Protein AF-A0A9W8PVK0-F1 (afdb_monomer_lite)

Secondary structure (DSSP, 8-state):
-PPPPPPPPP-----------PPP---------------SPPPPPHHHHHHHHHHHHHHHHHH-HHHHHHHHHHHHHHHHHHHHHHHHHHHHHHHHHHHHHHHHHHHHHHHHHHHHHHHHHHHHHHHHHHHHHHHHHHHHHHHHHHHHHHHHHHHHHHHHHHHHHHHHHHHHHHHHHHHHHHHHHHHHHHHHHHHHHHHHHHHHHHHHHHHHHHTT-

Organism: NCBI:txid2494466

pLDDT: mean 82.29, std 21.26, range [35.38, 98.5]

Structure (mmCIF, N/CA/C/O backbone):
data_AF-A0A9W8PVK0-F1
#
_entry.id   AF-A0A9W8PVK0-F1
#
loop_
_atom_site.group_PDB
_atom_site.id
_atom_site.type_symbol
_atom_site.label_atom_id
_atom_site.label_alt_id
_atom_site.label_comp_id
_atom_site.label_asym_id
_atom_site.label_entity_id
_atom_site.label_seq_id
_atom_site.pdbx_PDB_ins_code
_atom_site.Cartn_x
_atom_site.Cartn_y
_atom_site.Cartn_z
_atom_site.occupancy
_atom_site.B_iso_or_equiv
_atom_site.auth_seq_id
_atom_site.auth_comp_id
_atom_site.auth_asym_id
_atom_site.auth_atom_id
_atom_site.pdbx_PDB_model_num
ATOM 1 N N . MET A 1 1 ? -1.542 17.800 27.066 1.00 47.38 1 MET A N 1
ATOM 2 C CA . MET A 1 1 ? -2.906 18.147 27.520 1.00 47.38 1 MET A CA 1
ATOM 3 C C . MET A 1 1 ? -3.025 17.748 28.984 1.00 47.38 1 MET A C 1
ATOM 5 O O . MET A 1 1 ? -2.631 16.626 29.279 1.00 47.38 1 MET A O 1
ATOM 9 N N . PRO A 1 2 ? -3.426 18.649 29.899 1.00 49.56 2 PRO A N 1
ATOM 10 C CA . PRO A 1 2 ? -3.418 18.374 31.335 1.00 49.56 2 PRO A CA 1
ATOM 11 C C . PRO A 1 2 ? -4.710 17.678 31.805 1.00 49.56 2 PRO A C 1
ATOM 13 O O . PRO A 1 2 ? -5.779 17.891 31.238 1.00 49.56 2 PRO A O 1
ATOM 16 N N . LEU A 1 3 ? -4.565 16.833 32.831 1.00 57.78 3 LEU A N 1
ATOM 17 C CA . LEU A 1 3 ? -5.607 16.046 33.510 1.00 57.78 3 LEU A CA 1
ATOM 18 C C . LEU A 1 3 ? -6.521 16.920 34.397 1.00 57.78 3 LEU A C 1
ATOM 20 O O . LEU A 1 3 ? -6.046 17.929 34.922 1.00 57.78 3 LEU A O 1
ATOM 24 N N . PRO A 1 4 ? -7.790 16.529 34.637 1.00 54.44 4 PRO A N 1
ATOM 25 C CA . PRO A 1 4 ? -8.668 17.230 35.569 1.00 54.44 4 PRO A CA 1
ATOM 26 C C . PRO A 1 4 ? -8.506 16.733 37.016 1.00 54.44 4 PRO A C 1
ATOM 28 O O . PRO A 1 4 ? -8.502 15.532 37.290 1.00 54.44 4 PRO A O 1
ATOM 31 N N . SER A 1 5 ? -8.410 17.688 37.941 1.00 55.62 5 SER A N 1
ATOM 32 C CA . SER A 1 5 ? -8.388 17.487 39.393 1.00 55.62 5 SER A CA 1
ATOM 33 C C . SER A 1 5 ? -9.795 17.275 39.965 1.00 55.62 5 SER A C 1
ATOM 35 O O . SER A 1 5 ? -10.760 17.889 39.513 1.00 55.62 5 SER A O 1
ATOM 37 N N . ALA A 1 6 ? -9.892 16.424 40.988 1.00 56.66 6 ALA A N 1
ATOM 38 C CA . ALA A 1 6 ? -11.116 16.117 41.730 1.00 56.66 6 ALA A CA 1
ATOM 39 C C . ALA A 1 6 ? -11.577 17.273 42.654 1.00 56.66 6 ALA A C 1
ATOM 41 O O . ALA A 1 6 ? -10.741 18.067 43.093 1.00 56.66 6 ALA A O 1
ATOM 42 N N . PRO A 1 7 ? -12.879 17.352 43.004 1.00 53.06 7 PRO A N 1
ATOM 43 C CA . PRO A 1 7 ? -13.401 18.352 43.930 1.00 53.06 7 PRO A CA 1
ATOM 44 C C . PRO A 1 7 ? -13.267 17.914 45.397 1.00 53.06 7 PRO A C 1
ATOM 46 O O . PRO A 1 7 ? -13.659 16.813 45.782 1.00 53.06 7 PRO A O 1
ATOM 49 N N . SER A 1 8 ? -12.753 18.814 46.231 1.00 42.78 8 SER A N 1
ATOM 50 C CA . SER A 1 8 ? -12.743 18.721 47.691 1.00 42.78 8 SER A CA 1
ATOM 51 C C . SER A 1 8 ? -13.991 19.395 48.270 1.00 42.78 8 SER A C 1
ATOM 53 O O . SER A 1 8 ? -14.264 20.566 48.016 1.00 42.78 8 SER A O 1
ATOM 55 N N . VAL A 1 9 ? -14.758 18.638 49.055 1.00 46.00 9 VAL A N 1
ATOM 56 C CA . VAL A 1 9 ? -15.990 19.094 49.709 1.00 46.00 9 VAL A CA 1
ATOM 57 C C . VAL A 1 9 ? -15.671 19.460 51.158 1.00 46.00 9 VAL A C 1
ATOM 59 O O . VAL A 1 9 ? -15.184 18.632 51.926 1.00 46.00 9 VAL A O 1
ATOM 62 N N . SER A 1 10 ? -15.930 20.714 51.526 1.00 42.38 10 SER A N 1
ATOM 63 C CA . SER A 1 10 ? -15.942 21.196 52.909 1.00 42.38 10 SER A CA 1
ATOM 64 C C . SER A 1 10 ? -17.263 20.843 53.592 1.00 42.38 10 SER A C 1
ATOM 66 O O . SER A 1 10 ? -18.322 20.949 52.978 1.00 42.38 10 SER A O 1
ATOM 68 N N . SER A 1 11 ? -17.234 20.512 54.883 1.00 40.31 11 SER A N 1
ATOM 69 C CA . SER A 1 11 ? -18.419 20.581 55.750 1.00 40.31 11 SER A CA 1
ATOM 70 C C . SER A 1 11 ? -18.015 20.831 57.203 1.00 40.31 11 SER A C 1
ATOM 72 O O . SER A 1 11 ? -17.522 19.947 57.899 1.00 40.31 11 SER A O 1
ATOM 74 N N . SER A 1 12 ? -18.238 22.072 57.632 1.00 41.84 12 SER A N 1
ATOM 75 C CA . SER A 1 12 ? -18.381 22.481 59.030 1.00 41.84 12 SER A CA 1
ATOM 76 C C . SER A 1 12 ? -19.741 22.041 59.571 1.00 41.84 12 SER A C 1
ATOM 78 O O . SER A 1 12 ? -20.70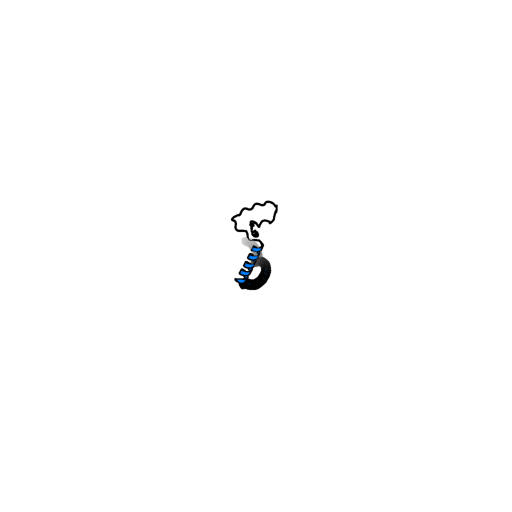9 22.032 58.817 1.00 41.84 12 SER A O 1
ATOM 80 N N . SER A 1 13 ? -19.818 21.796 60.885 1.00 38.94 13 SER A N 1
ATOM 81 C CA . SER A 1 13 ? -20.906 22.204 61.800 1.00 38.94 13 SER A CA 1
ATOM 82 C C . SER A 1 13 ? -21.187 21.122 62.847 1.00 38.94 13 SER A C 1
ATOM 84 O O . SER A 1 13 ? -21.711 20.053 62.538 1.00 38.94 13 SER A O 1
ATOM 86 N N . LYS A 1 14 ? -20.869 21.408 64.115 1.00 50.75 14 LYS A N 1
ATOM 87 C CA . LYS A 1 14 ? -21.441 20.691 65.260 1.00 50.75 14 LYS A CA 1
ATOM 88 C C . LYS A 1 14 ? -21.613 21.677 66.416 1.00 50.75 14 LYS A C 1
ATOM 90 O O . LYS A 1 14 ? -20.628 22.188 66.942 1.00 50.75 14 LYS A O 1
ATOM 95 N N . ARG A 1 15 ? -22.874 21.992 66.726 1.00 44.78 15 ARG A N 1
ATOM 96 C CA . ARG A 1 15 ? -23.308 22.838 67.843 1.00 44.78 15 ARG A CA 1
ATOM 97 C C . ARG A 1 15 ? -23.625 21.991 69.076 1.00 44.78 15 ARG A C 1
ATOM 99 O O . ARG A 1 15 ? -24.158 20.896 68.943 1.00 44.78 15 ARG A O 1
ATOM 106 N N . GLU A 1 16 ? -23.269 22.593 70.208 1.00 36.19 16 GLU A N 1
ATOM 107 C CA . GLU A 1 16 ? -23.983 22.721 71.488 1.00 36.19 16 GLU A CA 1
ATOM 108 C C . GLU A 1 16 ? -24.471 21.467 72.227 1.00 36.19 16 GLU A C 1
ATOM 110 O O . GLU A 1 16 ? -25.271 20.668 71.751 1.00 36.19 16 GLU A O 1
ATOM 115 N N . ALA A 1 17 ? -23.991 21.380 73.469 1.00 41.47 17 ALA A N 1
ATOM 116 C CA . ALA A 1 17 ? -24.457 20.509 74.528 1.00 41.47 17 ALA A CA 1
ATOM 117 C C . ALA A 1 17 ? -25.133 21.374 75.605 1.00 41.47 17 ALA A C 1
ATOM 119 O O . ALA A 1 17 ? -24.510 22.287 76.141 1.00 41.47 17 ALA A O 1
ATOM 120 N N . GLU A 1 18 ? -26.375 21.044 75.946 1.00 35.38 18 GLU A N 1
ATOM 121 C CA . GLU A 1 18 ? -27.096 21.481 77.146 1.00 35.38 18 GLU A CA 1
ATOM 122 C C . GLU A 1 18 ? -27.738 20.204 77.722 1.00 35.38 18 GLU A C 1
ATOM 124 O O . GLU A 1 18 ? -28.363 19.442 76.991 1.00 35.38 18 GLU A O 1
ATOM 129 N N . SER A 1 19 ? -27.306 19.723 78.887 1.00 39.66 19 SER A N 1
ATOM 130 C CA . SER A 1 19 ? -27.669 20.118 80.259 1.00 39.66 19 SER A CA 1
ATOM 131 C C . SER A 1 19 ? -28.683 19.128 80.871 1.00 39.66 19 SER A C 1
ATOM 133 O O . SER A 1 19 ? -29.681 18.735 80.269 1.00 39.66 19 SER A O 1
ATOM 135 N N . SER A 1 20 ? -28.356 18.619 82.061 1.00 40.56 20 SER A N 1
ATOM 136 C CA . SER A 1 20 ? -29.177 17.717 82.884 1.00 40.56 20 SER A CA 1
ATOM 137 C C . SER A 1 20 ? -28.627 17.683 84.321 1.00 40.56 20 SER A C 1
ATOM 139 O O . SER A 1 20 ? -27.482 18.088 84.529 1.00 40.56 20 SER A O 1
ATOM 141 N N . PRO A 1 21 ? -29.443 17.311 85.327 1.00 42.12 21 PRO A N 1
ATOM 142 C CA . PRO A 1 21 ? -29.686 18.182 86.474 1.00 42.12 21 PRO A CA 1
ATOM 143 C C . PRO A 1 21 ? -29.149 17.672 87.822 1.00 42.12 21 PRO A C 1
ATOM 145 O O . PRO A 1 21 ? -28.598 16.584 87.951 1.00 42.12 21 PRO A O 1
ATOM 148 N N . CYS A 1 22 ? -29.333 18.550 88.809 1.00 37.34 22 CYS A N 1
ATOM 149 C CA . CYS A 1 22 ? -28.760 18.613 90.146 1.00 37.34 22 CYS A CA 1
ATOM 150 C C . CYS A 1 22 ? -28.948 17.388 91.055 1.00 37.34 22 CYS A C 1
ATOM 152 O O . CYS A 1 22 ? -30.001 16.756 91.102 1.00 37.34 22 CYS A O 1
ATOM 154 N N . HIS A 1 23 ? -27.902 17.172 91.856 1.00 39.59 23 HIS A N 1
ATOM 155 C CA . HIS A 1 23 ? -27.778 16.211 92.946 1.00 39.59 23 HIS A CA 1
ATOM 156 C C . HIS A 1 23 ? -28.695 16.493 94.146 1.00 39.59 23 HIS A C 1
ATOM 158 O O . HIS A 1 23 ? -28.921 17.638 94.538 1.00 39.59 23 HIS A O 1
ATOM 164 N N . GLU A 1 24 ? -29.130 15.395 94.766 1.00 35.97 24 GLU A N 1
ATOM 165 C CA . GLU A 1 24 ? -29.744 15.302 96.087 1.00 35.97 24 GLU A CA 1
ATOM 166 C C . GLU A 1 24 ? -28.738 15.549 97.230 1.00 35.97 24 GLU A C 1
ATOM 168 O O . GLU A 1 24 ? -27.563 15.203 97.113 1.00 35.97 24 GLU A O 1
ATOM 173 N N . SER A 1 25 ? -29.283 15.967 98.381 1.00 36.31 25 SER A N 1
ATOM 174 C CA . SER A 1 25 ? -29.016 15.430 99.736 1.00 36.31 25 SER A CA 1
ATOM 175 C C . SER A 1 25 ? -28.579 16.441 100.807 1.00 36.31 25 SER A C 1
ATOM 177 O O . SER A 1 25 ? -27.426 16.842 100.892 1.00 36.31 25 SER A O 1
ATOM 179 N N . SER A 1 26 ? -29.540 16.710 101.697 1.00 40.03 26 SER A N 1
ATOM 180 C CA . SER A 1 26 ? -29.464 16.476 103.150 1.00 40.03 26 SER A CA 1
ATOM 181 C C . SER A 1 26 ? -28.438 17.238 104.000 1.00 40.03 26 SER A C 1
ATOM 183 O O . SER A 1 26 ? -27.260 16.896 104.036 1.00 40.03 26 SER A O 1
ATOM 185 N N . SER A 1 27 ? -28.942 18.091 104.896 1.00 37.19 27 SER A N 1
ATOM 186 C CA . SER A 1 27 ? -28.370 18.233 106.238 1.00 37.19 27 SER A CA 1
ATOM 187 C C . SER A 1 27 ? -29.471 18.474 107.280 1.00 37.19 27 SER A C 1
ATOM 189 O O . SER A 1 27 ? -30.311 19.362 107.152 1.00 37.19 27 SER A O 1
ATOM 191 N N . SER A 1 28 ? -29.482 17.611 108.294 1.00 40.88 28 SER A N 1
ATOM 192 C CA . SER A 1 28 ? -30.320 17.677 109.491 1.00 40.88 28 SER A CA 1
ATOM 193 C C . SER A 1 28 ? -29.581 18.454 110.570 1.00 40.88 28 SER A C 1
ATOM 195 O O . SER A 1 28 ? -28.469 18.039 110.881 1.00 40.88 28 SER A O 1
ATOM 197 N N . ILE A 1 29 ? -30.193 19.467 111.199 1.00 41.56 29 ILE A N 1
ATOM 198 C CA . ILE A 1 29 ? -29.919 19.819 112.605 1.00 41.56 29 ILE A CA 1
ATOM 199 C C . ILE A 1 29 ? -31.210 20.306 113.285 1.00 41.56 29 ILE A C 1
ATOM 201 O O . ILE A 1 29 ? -32.041 21.002 112.710 1.00 41.56 29 ILE A O 1
ATOM 205 N N . ASP A 1 30 ? -31.312 19.824 114.511 1.00 39.56 30 ASP A N 1
ATOM 206 C CA . ASP A 1 30 ? -32.325 19.826 115.553 1.00 39.56 30 ASP A CA 1
ATOM 207 C C . ASP A 1 30 ? -32.624 21.192 116.213 1.00 39.56 30 ASP A C 1
ATOM 209 O O . ASP A 1 30 ? -31.772 22.081 116.235 1.00 39.56 30 ASP A O 1
ATOM 213 N N . SER A 1 31 ? -33.776 21.233 116.901 1.00 43.00 31 SER A N 1
ATOM 214 C CA . SER A 1 31 ? -34.142 22.044 118.085 1.00 43.00 31 SER A CA 1
ATOM 215 C C . SER A 1 31 ? -35.199 23.143 117.901 1.00 43.00 31 SER A C 1
ATOM 217 O O . SER A 1 31 ? -34.957 24.167 117.270 1.00 43.00 31 SER A O 1
ATOM 219 N N . GLY A 1 32 ? -36.325 22.997 118.616 1.00 36.12 32 GLY A N 1
ATOM 220 C CA . GLY A 1 32 ? -37.121 24.135 119.097 1.00 36.12 32 GLY A CA 1
ATOM 221 C C . GLY A 1 32 ? -38.639 23.961 119.023 1.00 36.12 32 GLY A C 1
ATOM 222 O O . GLY A 1 32 ? -39.251 24.198 117.988 1.00 36.12 32 GLY A O 1
ATOM 223 N N . LEU A 1 33 ? -39.257 23.610 120.156 1.00 48.09 33 LEU A N 1
ATOM 224 C CA . LEU A 1 33 ? -40.695 23.749 120.410 1.00 48.09 33 LEU A CA 1
ATOM 225 C C . LEU A 1 33 ? -41.161 25.196 120.159 1.00 48.09 33 LEU A C 1
ATOM 227 O O . LEU A 1 33 ? -40.718 26.098 120.864 1.00 48.09 33 LEU A O 1
ATOM 231 N N . PHE A 1 34 ? -42.143 25.395 119.275 1.00 39.44 34 PHE A N 1
ATOM 232 C CA . PHE A 1 34 ? -43.170 26.431 119.440 1.00 39.44 34 PHE A CA 1
ATOM 233 C C . PHE A 1 34 ? -44.412 26.069 118.614 1.00 39.44 34 PHE A C 1
ATOM 235 O O . PHE A 1 34 ? -44.342 25.879 117.403 1.00 39.44 34 PHE A O 1
ATOM 242 N N . ILE A 1 35 ? -45.555 25.932 119.284 1.00 49.75 35 ILE A N 1
ATOM 243 C CA . ILE A 1 35 ? -46.851 25.652 118.661 1.00 49.75 35 ILE A CA 1
ATOM 244 C C . ILE A 1 35 ? -47.412 26.976 118.129 1.00 49.75 35 ILE A C 1
ATOM 246 O O . ILE A 1 35 ? -47.625 27.923 118.884 1.00 49.75 35 ILE A O 1
ATOM 250 N N . SER A 1 36 ? -47.679 27.036 116.827 1.00 42.56 36 SER A N 1
ATOM 251 C CA . SER A 1 36 ? -48.601 27.999 116.214 1.00 42.56 36 SER A CA 1
ATOM 252 C C . SER A 1 36 ? -49.239 27.362 114.975 1.00 42.56 36 SER A C 1
ATOM 254 O O . SER A 1 36 ? -48.529 26.711 114.208 1.00 42.56 36 SER A O 1
ATOM 256 N N . PRO A 1 37 ? -50.562 27.490 114.772 1.00 49.09 37 PRO A N 1
ATOM 257 C CA . PRO A 1 37 ? -51.249 26.839 113.665 1.00 49.09 37 PRO A CA 1
ATOM 258 C C . PRO A 1 37 ? -50.961 27.592 112.361 1.00 49.09 37 PRO A C 1
ATOM 260 O O . PRO A 1 37 ? -51.220 28.789 112.251 1.00 49.09 37 PRO A O 1
ATOM 263 N N . SER A 1 38 ? -50.404 26.885 111.380 1.00 40.16 38 SER A N 1
ATOM 264 C CA . SER A 1 38 ? -50.054 27.423 110.063 1.00 40.16 38 SER A CA 1
ATOM 265 C C . SER A 1 38 ? -51.106 27.007 109.020 1.00 40.16 38 SER A C 1
ATOM 267 O O . SER A 1 38 ? -51.501 25.842 109.015 1.00 40.16 38 SER A O 1
ATOM 269 N N . PRO A 1 39 ? -51.576 27.908 108.135 1.00 55.03 39 PRO A N 1
ATOM 270 C CA . PRO A 1 39 ? -52.718 27.684 107.241 1.00 55.03 39 PRO A CA 1
ATOM 271 C C . PRO A 1 39 ? -52.335 27.008 105.911 1.00 55.03 39 PRO A C 1
ATOM 273 O O . PRO A 1 39 ? -53.004 27.211 104.898 1.00 55.03 39 PRO A O 1
ATOM 276 N N . TYR A 1 40 ? -51.255 26.228 105.878 1.00 53.62 40 TYR A N 1
ATOM 277 C CA . TYR A 1 40 ? -50.844 25.522 104.664 1.00 53.62 40 TYR A CA 1
ATOM 278 C C . TYR A 1 40 ? -51.395 24.094 104.675 1.00 53.62 40 TYR A C 1
ATOM 280 O O . TYR A 1 40 ? -51.326 23.437 105.715 1.00 53.62 40 TYR A O 1
ATOM 288 N N . PRO A 1 41 ? -51.938 23.591 103.549 1.00 54.78 41 PRO A N 1
ATOM 289 C CA . PRO A 1 41 ? -52.381 22.207 103.470 1.00 54.78 41 PRO A CA 1
ATOM 290 C C . PRO A 1 41 ? -51.194 21.297 103.792 1.00 54.78 41 PRO A C 1
ATOM 292 O O . PRO A 1 41 ? -50.133 21.417 103.176 1.00 54.78 41 PRO A O 1
ATOM 295 N N . GLU A 1 42 ? -51.365 20.427 104.791 1.00 57.75 42 GLU A N 1
ATOM 296 C CA . GLU A 1 42 ? -50.355 19.450 105.187 1.00 57.75 42 GLU A CA 1
ATOM 297 C C . GLU A 1 42 ? -49.872 18.690 103.949 1.00 57.75 42 GLU A C 1
ATOM 299 O O . GLU A 1 42 ? -50.659 18.056 103.239 1.00 57.75 42 GLU A O 1
ATOM 304 N N . LEU A 1 43 ? -48.566 18.761 103.674 1.00 62.31 43 LEU A N 1
ATOM 305 C CA . LEU A 1 43 ? -47.951 17.925 102.653 1.00 62.31 43 LEU A CA 1
ATOM 306 C C . LEU A 1 43 ? -48.247 16.465 103.020 1.00 62.31 43 LEU A C 1
ATOM 308 O O . LEU A 1 43 ? -47.937 16.045 104.140 1.00 62.31 43 LEU A O 1
ATOM 312 N N . PRO A 1 44 ? -48.866 15.685 102.117 1.00 69.69 44 PRO A N 1
ATOM 313 C CA . PRO A 1 44 ? -49.312 14.346 102.447 1.00 69.69 44 PRO A CA 1
ATOM 314 C C . PRO A 1 44 ? -48.132 13.516 102.950 1.00 69.69 44 PRO A C 1
ATOM 316 O O . PRO A 1 44 ? -47.052 13.515 102.359 1.00 69.69 44 PRO A O 1
ATOM 319 N N . SER A 1 45 ? -48.346 12.797 104.055 1.00 75.00 45 SER A N 1
ATOM 320 C CA . SER A 1 45 ? -47.347 11.897 104.638 1.00 75.00 45 SER A CA 1
ATOM 321 C C . SER A 1 45 ? -46.701 11.025 103.548 1.00 75.00 45 SER A C 1
ATOM 323 O O . SER A 1 45 ? -47.418 10.528 102.676 1.00 75.00 45 SER A O 1
ATOM 325 N N . PRO A 1 46 ? -45.391 10.720 103.600 1.00 76.50 46 PRO A N 1
ATOM 326 C CA . PRO A 1 46 ? -44.745 9.829 102.630 1.00 76.50 46 PRO A CA 1
ATOM 327 C C . PRO A 1 46 ? -45.461 8.480 102.463 1.00 76.50 46 PRO A C 1
ATOM 329 O O . PRO A 1 46 ? -45.449 7.888 101.384 1.00 76.50 46 PRO A O 1
ATOM 332 N N . ARG A 1 47 ? -46.135 7.993 103.517 1.00 77.12 47 ARG A N 1
ATOM 333 C CA . ARG A 1 47 ? -47.001 6.806 103.445 1.00 77.12 47 ARG A CA 1
ATOM 334 C C . ARG A 1 47 ? -48.299 7.068 102.679 1.00 77.12 47 ARG A C 1
ATOM 336 O O . ARG A 1 47 ? -48.716 6.195 101.926 1.00 77.12 47 ARG A O 1
ATOM 343 N N . ALA A 1 48 ? -48.911 8.240 102.836 1.00 81.06 48 ALA A N 1
ATOM 344 C CA . ALA A 1 48 ? -50.087 8.661 102.076 1.00 81.06 48 ALA A CA 1
ATOM 345 C C . ALA A 1 48 ? -49.754 8.882 100.592 1.00 81.06 48 ALA A C 1
ATOM 347 O O . ALA A 1 48 ? -50.504 8.430 99.738 1.00 81.06 48 ALA A O 1
ATOM 348 N N . ILE A 1 49 ? -48.587 9.454 100.272 1.00 83.00 49 ILE A N 1
ATOM 349 C CA . ILE A 1 49 ? -48.101 9.581 98.888 1.00 83.00 49 ILE A CA 1
ATOM 350 C C . ILE A 1 49 ? -47.881 8.200 98.266 1.00 83.00 49 ILE A C 1
ATOM 352 O O . ILE A 1 49 ? -48.333 7.948 97.153 1.00 83.00 49 ILE A O 1
ATOM 356 N N . LYS A 1 50 ? -47.228 7.274 98.985 1.00 84.38 50 LYS A N 1
ATOM 357 C CA . LYS A 1 50 ? -47.031 5.898 98.502 1.00 84.38 50 LYS A CA 1
ATOM 358 C C . LYS A 1 50 ? -48.359 5.172 98.281 1.00 84.38 50 LYS A C 1
ATOM 360 O O . LYS A 1 50 ? -48.516 4.549 97.238 1.00 84.38 50 LYS A O 1
ATOM 365 N N . ARG A 1 51 ? -49.319 5.284 99.208 1.00 84.38 51 ARG A N 1
ATOM 366 C CA . ARG A 1 51 ? -50.664 4.704 99.039 1.00 84.38 51 ARG A CA 1
ATOM 367 C C . ARG A 1 51 ? -51.406 5.323 97.867 1.00 84.38 51 ARG A C 1
ATOM 369 O O . ARG A 1 51 ? -51.912 4.586 97.039 1.00 84.38 51 ARG A O 1
ATOM 376 N N . ARG A 1 52 ? -51.387 6.649 97.733 1.00 85.56 5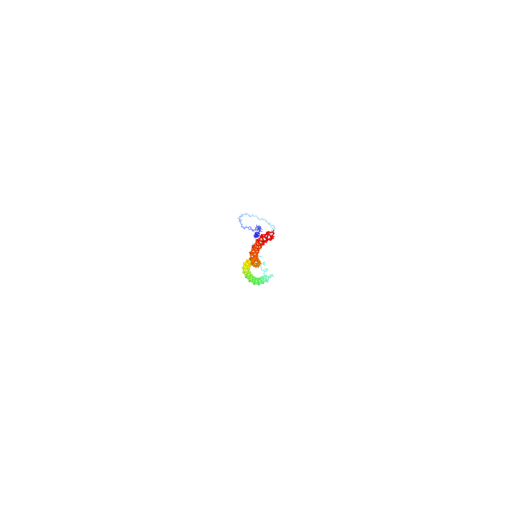2 ARG A N 1
ATOM 377 C CA . ARG A 1 52 ? -52.038 7.328 96.612 1.00 85.56 52 ARG A CA 1
ATOM 378 C C . ARG A 1 52 ? -51.407 6.960 95.274 1.00 85.56 52 ARG A C 1
ATOM 380 O O . ARG A 1 52 ? -52.106 6.826 94.282 1.00 85.56 52 ARG A O 1
ATOM 387 N N . LYS A 1 53 ? -50.090 6.758 95.246 1.00 84.31 53 LYS A N 1
ATOM 388 C CA . LYS A 1 53 ? -49.381 6.251 94.071 1.00 84.31 53 LYS A CA 1
ATOM 389 C C . LYS A 1 53 ? -49.836 4.829 93.719 1.00 84.31 53 LYS A C 1
ATOM 391 O O . LYS A 1 53 ? -50.051 4.558 92.547 1.00 84.31 53 LYS A O 1
ATOM 396 N N . ILE A 1 54 ? -50.019 3.957 94.713 1.00 83.00 54 ILE A N 1
ATOM 397 C CA . ILE A 1 54 ? -50.555 2.598 94.524 1.00 83.00 54 ILE A CA 1
ATOM 398 C C . ILE A 1 54 ? -52.006 2.648 94.024 1.00 83.00 54 ILE A C 1
ATOM 400 O O . ILE A 1 54 ? -52.284 2.065 92.987 1.00 83.00 54 ILE A O 1
ATOM 404 N N . GLU A 1 55 ? -52.887 3.414 94.670 1.00 83.94 55 GLU A N 1
ATOM 405 C CA . GLU A 1 55 ? -54.282 3.601 94.236 1.00 83.94 55 GLU A CA 1
ATOM 406 C C . GLU A 1 55 ? -54.378 4.155 92.816 1.00 83.94 55 GLU A C 1
ATOM 408 O O . GLU A 1 55 ? -55.227 3.730 92.046 1.00 83.94 55 GLU A O 1
ATOM 413 N N . LEU A 1 56 ? -53.507 5.099 92.445 1.00 81.31 56 LEU A N 1
ATOM 414 C CA . LEU A 1 56 ? -53.469 5.624 91.085 1.00 81.31 56 LEU A CA 1
ATOM 415 C C . LEU A 1 56 ? -53.001 4.564 90.090 1.00 81.31 56 LEU A C 1
ATOM 417 O O . LEU A 1 56 ? -53.556 4.511 89.002 1.00 81.31 56 LEU A O 1
ATOM 421 N N . TYR A 1 57 ? -52.029 3.715 90.436 1.00 76.25 57 TYR A N 1
ATOM 422 C CA . TYR A 1 57 ? -51.648 2.588 89.578 1.00 76.25 57 TYR A CA 1
ATOM 423 C C . TYR A 1 57 ? -52.762 1.544 89.461 1.00 76.25 57 TYR A C 1
ATOM 425 O O . TYR A 1 57 ? -52.974 1.024 88.369 1.00 76.25 57 TYR A O 1
ATOM 433 N N . GLU A 1 58 ? -53.495 1.271 90.539 1.00 77.56 58 GLU A N 1
ATOM 434 C CA . GLU A 1 58 ? -54.657 0.377 90.539 1.00 77.56 58 GLU A CA 1
ATOM 435 C C . GLU A 1 58 ? -55.820 0.967 89.731 1.00 77.56 58 GLU A C 1
ATOM 437 O O . GLU A 1 58 ? -56.392 0.268 88.900 1.00 77.56 58 GLU A O 1
ATOM 442 N N . GLU A 1 59 ? -56.119 2.263 89.874 1.00 78.31 59 GLU A N 1
ATOM 443 C CA . GLU A 1 59 ? -57.095 2.974 89.038 1.00 78.31 59 GLU A CA 1
ATOM 444 C C . GLU A 1 59 ? -56.683 2.977 87.566 1.00 78.31 59 GLU A C 1
ATOM 446 O O . GLU A 1 59 ? -57.537 2.839 86.697 1.00 78.31 59 GLU A O 1
ATOM 451 N N . PHE A 1 60 ? -55.395 3.152 87.266 1.00 70.88 60 PHE A N 1
ATOM 452 C CA . PHE A 1 60 ? -54.899 3.157 85.891 1.00 70.88 60 PHE A CA 1
ATOM 453 C C . PHE A 1 60 ? -54.972 1.758 85.268 1.00 70.88 60 PHE A C 1
ATOM 455 O O . PHE A 1 60 ? -55.373 1.620 84.115 1.00 70.88 60 PHE A O 1
ATOM 462 N N . ALA A 1 61 ? -54.644 0.720 86.042 1.00 68.25 61 ALA A N 1
ATOM 463 C CA . ALA A 1 61 ? -54.788 -0.674 85.635 1.00 68.25 61 ALA A CA 1
ATOM 464 C C . ALA A 1 61 ? -56.264 -1.092 85.489 1.00 68.25 61 ALA A C 1
ATOM 466 O O . ALA A 1 61 ? -56.581 -1.901 84.621 1.00 68.25 61 ALA A O 1
ATOM 467 N N . ALA A 1 62 ? -57.165 -0.528 86.301 1.00 70.38 62 ALA A N 1
ATOM 468 C CA . ALA A 1 62 ? -58.603 -0.790 86.250 1.00 70.38 62 ALA A CA 1
ATOM 469 C C . ALA A 1 62 ? -59.330 -0.005 85.146 1.00 70.38 62 ALA A C 1
ATOM 471 O O . ALA A 1 62 ? -60.327 -0.491 84.617 1.00 70.38 62 ALA A O 1
ATOM 472 N N . LYS A 1 63 ? -58.859 1.200 84.795 1.00 71.25 63 LYS A N 1
ATOM 473 C CA . LYS A 1 63 ? -59.482 2.049 83.765 1.00 71.25 63 LYS A CA 1
ATOM 474 C C . LYS A 1 63 ? -59.231 1.555 82.347 1.00 71.25 63 LYS A C 1
ATOM 476 O O . LYS A 1 63 ? -60.077 1.808 81.497 1.00 71.25 63 LYS A O 1
ATOM 481 N N . ASP A 1 64 ? -58.106 0.886 82.083 1.00 68.06 64 ASP A N 1
ATOM 482 C CA . ASP A 1 64 ? -57.808 0.406 80.730 1.00 68.06 64 ASP A CA 1
ATOM 483 C C . ASP A 1 64 ? -56.810 -0.778 80.720 1.00 68.06 64 ASP A C 1
ATOM 485 O O . ASP A 1 64 ? -55.656 -0.636 80.295 1.00 68.06 64 ASP A O 1
ATOM 489 N N . PRO A 1 65 ? -57.215 -1.969 81.215 1.00 69.25 65 PRO A N 1
ATOM 490 C CA . PRO A 1 65 ? -56.349 -3.154 81.253 1.00 69.25 65 PRO A CA 1
ATOM 491 C C . PRO A 1 65 ? -55.886 -3.595 79.853 1.00 69.25 65 PRO A C 1
ATOM 493 O O . PRO A 1 65 ? -54.831 -4.218 79.708 1.00 69.25 65 PRO A O 1
ATOM 496 N N . ASP A 1 66 ? -56.634 -3.223 78.813 1.00 77.31 66 ASP A N 1
ATOM 497 C CA . ASP A 1 66 ? -56.340 -3.549 77.421 1.00 77.31 66 ASP A CA 1
ATOM 498 C C . ASP A 1 66 ? -55.425 -2.526 76.732 1.00 77.31 66 ASP A C 1
ATOM 500 O O . ASP A 1 66 ? -54.834 -2.849 75.701 1.00 77.31 66 ASP A O 1
ATOM 504 N N . LEU A 1 67 ? -55.210 -1.332 77.298 1.00 80.69 67 LEU A N 1
ATOM 505 C CA . LEU A 1 67 ? -54.358 -0.297 76.696 1.00 80.69 67 LEU A CA 1
ATOM 506 C C . LEU A 1 67 ? -52.900 -0.739 76.571 1.00 80.69 67 LEU A C 1
ATOM 508 O O . LEU A 1 67 ? -52.273 -0.546 75.525 1.00 80.69 67 LEU A O 1
ATOM 512 N N . LEU A 1 68 ? -52.346 -1.333 77.634 1.00 80.00 68 LEU A N 1
ATOM 513 C CA . LEU A 1 68 ? -50.967 -1.822 77.625 1.00 80.00 68 LEU A CA 1
ATOM 514 C C . LEU A 1 68 ? -50.818 -2.955 76.603 1.00 80.00 68 LEU A C 1
ATOM 516 O O . LEU A 1 68 ? -49.903 -2.935 75.784 1.00 80.00 68 LEU A O 1
ATOM 520 N N . ARG A 1 69 ? -51.780 -3.883 76.585 1.00 81.19 69 ARG A N 1
ATOM 521 C CA . ARG A 1 69 ? -51.840 -4.986 75.621 1.00 81.19 69 ARG A CA 1
ATOM 522 C C . ARG A 1 69 ? -51.978 -4.482 74.180 1.00 81.19 69 ARG A C 1
ATOM 524 O O . ARG A 1 69 ? -51.275 -4.967 73.300 1.00 81.19 69 ARG A O 1
ATOM 531 N N . SER A 1 70 ? -52.819 -3.477 73.938 1.00 86.50 70 SER A N 1
ATOM 532 C CA . SER A 1 70 ? -53.002 -2.838 72.631 1.00 86.50 70 SER A CA 1
ATOM 533 C C . SER A 1 70 ? -51.729 -2.133 72.161 1.00 86.50 70 SER A C 1
ATOM 535 O O . SER A 1 70 ? -51.377 -2.219 70.987 1.00 86.50 70 SER A O 1
ATOM 537 N N . ARG A 1 71 ? -51.005 -1.455 73.062 1.00 87.00 71 ARG A N 1
ATOM 538 C CA . ARG A 1 71 ? -49.716 -0.822 72.740 1.00 87.00 71 ARG A CA 1
ATOM 539 C C . ARG A 1 71 ? -48.631 -1.847 72.431 1.00 87.00 71 ARG A C 1
ATOM 541 O O . ARG A 1 71 ? -47.920 -1.659 71.451 1.00 87.00 71 ARG A O 1
ATOM 548 N N . CYS A 1 72 ? -48.528 -2.923 73.210 1.00 87.31 72 CYS A N 1
ATOM 549 C CA . CYS A 1 72 ? -47.607 -4.023 72.918 1.00 87.31 72 CYS A CA 1
ATOM 550 C C . CYS A 1 72 ? -47.902 -4.636 71.544 1.00 87.31 72 CYS A C 1
ATOM 552 O O . CYS A 1 72 ? -47.000 -4.717 70.720 1.00 87.31 72 CYS A O 1
ATOM 554 N N . LYS A 1 73 ? -49.173 -4.924 71.243 1.00 92.00 73 LYS A N 1
ATOM 555 C CA . LYS A 1 73 ? -49.587 -5.455 69.938 1.00 92.00 73 LYS A CA 1
ATOM 556 C C . LYS A 1 73 ? -49.276 -4.500 68.778 1.00 92.00 73 LYS A C 1
ATOM 558 O O . LYS A 1 73 ? -48.846 -4.933 67.716 1.00 92.00 73 LYS A O 1
ATOM 563 N N . ALA A 1 74 ? -49.468 -3.195 68.972 1.00 93.75 74 ALA A N 1
ATOM 564 C CA . ALA A 1 74 ? -49.114 -2.191 67.968 1.00 93.75 74 ALA A CA 1
ATOM 565 C C . ALA A 1 74 ? -47.593 -2.085 67.752 1.00 93.75 74 ALA A C 1
ATOM 567 O O . ALA A 1 74 ? -47.149 -1.807 66.640 1.00 93.75 74 ALA A O 1
ATOM 568 N N . ILE A 1 75 ? -46.792 -2.288 68.803 1.00 92.94 75 ILE A N 1
ATOM 569 C CA . ILE A 1 75 ? -45.329 -2.344 68.700 1.00 92.94 75 ILE A CA 1
ATOM 570 C C . ILE A 1 75 ? -44.898 -3.607 67.952 1.00 92.94 75 ILE A C 1
ATOM 572 O O . ILE A 1 75 ? -44.090 -3.495 67.040 1.00 92.94 75 ILE A O 1
ATOM 576 N N . GLU A 1 76 ? -45.466 -4.769 68.282 1.00 94.38 76 GLU A N 1
ATOM 577 C CA . GLU A 1 76 ? -45.212 -6.037 67.580 1.00 94.38 76 GLU A CA 1
ATOM 578 C C . GLU A 1 76 ? -45.495 -5.900 66.080 1.00 94.38 76 GLU A C 1
ATOM 580 O O . GLU A 1 76 ? -44.611 -6.143 65.268 1.00 94.38 76 GLU A O 1
ATOM 585 N N . GLN A 1 77 ? -46.660 -5.362 65.706 1.00 95.31 77 GLN A N 1
ATOM 586 C CA . GLN A 1 77 ? -47.006 -5.122 64.298 1.00 95.31 77 GLN A CA 1
ATOM 587 C C . GLN A 1 77 ? -46.029 -4.178 63.584 1.00 95.31 77 GLN A C 1
ATOM 589 O O . GLN A 1 77 ? -45.710 -4.386 62.415 1.00 95.31 77 GLN A O 1
ATOM 594 N N . LYS A 1 78 ? -45.545 -3.132 64.267 1.00 95.94 78 LYS A N 1
ATOM 595 C CA . LYS A 1 78 ? -44.529 -2.235 63.696 1.00 95.94 78 LYS A CA 1
ATOM 596 C C . LYS A 1 78 ? -43.184 -2.930 63.534 1.00 95.94 78 LYS A C 1
ATOM 598 O O . LYS A 1 78 ? -42.516 -2.679 62.541 1.00 95.94 78 LYS A O 1
ATOM 603 N N . LEU A 1 79 ? -42.783 -3.769 64.487 1.00 95.00 79 LEU A N 1
ATOM 604 C CA . LEU A 1 79 ? -41.552 -4.550 64.387 1.00 95.00 79 LEU A CA 1
ATOM 605 C C . LEU A 1 79 ? -41.629 -5.546 63.228 1.00 95.00 79 LEU A C 1
ATOM 607 O O . LEU A 1 79 ? -40.686 -5.606 62.446 1.00 95.00 79 LEU A O 1
ATOM 611 N N . ASP A 1 80 ? -42.762 -6.232 63.063 1.00 95.44 80 ASP A N 1
ATOM 612 C CA . ASP A 1 80 ? -43.000 -7.136 61.932 1.00 95.44 80 ASP A CA 1
ATOM 613 C C . ASP A 1 80 ? -42.915 -6.389 60.595 1.00 95.44 80 ASP A C 1
ATOM 615 O O . ASP A 1 80 ? -42.280 -6.857 59.650 1.00 95.44 80 ASP A O 1
ATOM 619 N N . GLN A 1 81 ? -43.508 -5.193 60.518 1.00 95.94 81 GLN A N 1
ATOM 620 C CA . GLN A 1 81 ? -43.430 -4.365 59.318 1.00 95.94 81 GLN A CA 1
ATOM 621 C C . GLN A 1 81 ? -42.002 -3.876 59.040 1.00 95.94 81 GLN A C 1
ATOM 623 O O . GLN A 1 81 ? -41.562 -3.930 57.894 1.00 95.94 81 GLN A O 1
ATOM 628 N N . ILE A 1 82 ? -41.266 -3.444 60.070 1.00 95.19 82 ILE A N 1
ATOM 629 C CA . ILE A 1 82 ? -39.862 -3.032 59.937 1.00 95.19 82 ILE A CA 1
ATOM 630 C C . ILE A 1 82 ? -39.003 -4.206 59.462 1.00 95.19 82 ILE A C 1
ATOM 632 O O . ILE A 1 82 ? -38.186 -4.025 58.566 1.00 95.19 82 ILE A O 1
ATOM 636 N N . MET A 1 83 ? -39.195 -5.404 60.021 1.00 95.88 83 MET A N 1
ATOM 637 C CA . MET A 1 83 ? -38.493 -6.608 59.569 1.00 95.88 83 MET A CA 1
ATOM 638 C C . MET A 1 83 ? -38.788 -6.912 58.099 1.00 95.88 83 MET A C 1
ATOM 640 O O . MET A 1 83 ? -37.862 -7.106 57.319 1.00 95.88 83 MET A O 1
ATOM 644 N N . PHE A 1 84 ? -40.061 -6.890 57.700 1.00 95.75 84 PHE A N 1
ATOM 645 C CA . PHE A 1 84 ? -40.443 -7.145 56.312 1.00 95.75 84 PHE A CA 1
ATOM 646 C C . PHE A 1 84 ? -39.857 -6.110 55.336 1.00 95.75 84 PHE A C 1
ATOM 648 O O . PHE A 1 84 ? -39.411 -6.454 54.240 1.00 95.75 84 PHE A O 1
ATOM 655 N N . GLU A 1 85 ? -39.853 -4.830 55.716 1.00 95.75 85 GLU A N 1
ATOM 656 C CA . GLU A 1 85 ? -39.246 -3.765 54.917 1.00 95.75 85 GLU A CA 1
ATOM 657 C C . GLU A 1 85 ? -37.723 -3.924 54.821 1.00 95.75 85 GLU A C 1
ATOM 659 O O . GLU A 1 85 ? -37.180 -3.750 53.727 1.00 95.75 85 GLU A O 1
ATOM 664 N N . ALA A 1 86 ? -37.060 -4.322 55.913 1.00 94.50 86 ALA A N 1
ATOM 665 C CA . ALA A 1 86 ? -35.627 -4.602 55.941 1.00 94.50 86 ALA A CA 1
ATOM 666 C C . ALA A 1 86 ? -35.251 -5.773 55.019 1.00 94.50 86 ALA A C 1
ATOM 668 O O . ALA A 1 86 ? -34.350 -5.618 54.198 1.00 94.50 86 ALA A O 1
ATOM 669 N N . ASP A 1 87 ? -35.985 -6.891 55.064 1.00 95.44 87 ASP A N 1
ATOM 670 C CA . ASP A 1 87 ? -35.756 -8.046 54.180 1.00 95.44 87 ASP A CA 1
ATOM 671 C C . ASP A 1 87 ? -35.920 -7.660 52.698 1.00 95.44 87 ASP A C 1
ATOM 673 O O . ASP A 1 87 ? -35.147 -8.063 51.823 1.00 95.44 87 ASP A O 1
ATOM 677 N N . ARG A 1 88 ? -36.929 -6.831 52.395 1.00 95.31 88 ARG A N 1
ATOM 678 C CA . ARG A 1 88 ? -37.165 -6.329 51.035 1.00 95.31 88 ARG A CA 1
ATOM 679 C C . ARG A 1 88 ? -36.038 -5.407 50.568 1.00 95.31 88 ARG A C 1
ATOM 681 O O . ARG A 1 88 ? -35.633 -5.476 49.405 1.00 95.31 88 ARG A O 1
ATOM 688 N N . GLU A 1 89 ? -35.565 -4.519 51.436 1.00 95.81 89 GLU A N 1
ATOM 689 C CA . GLU A 1 89 ? -34.458 -3.614 51.131 1.00 95.81 89 GLU A CA 1
ATOM 690 C C . GLU A 1 89 ? -33.144 -4.381 50.949 1.00 95.81 89 GLU A C 1
ATOM 692 O O . GLU A 1 89 ? -32.419 -4.114 49.990 1.00 95.81 89 GLU A O 1
ATOM 697 N N . GLU A 1 90 ? -32.882 -5.399 51.773 1.00 95.69 90 GLU A N 1
ATOM 698 C CA . GLU A 1 90 ? -31.727 -6.286 51.629 1.00 95.69 90 GLU A CA 1
ATOM 699 C C . GLU A 1 90 ? -31.745 -7.019 50.280 1.00 95.69 90 GLU A C 1
ATOM 701 O O . GLU A 1 90 ? -30.747 -7.009 49.554 1.00 95.69 90 GLU A O 1
ATOM 706 N N . ALA A 1 91 ? -32.893 -7.572 49.876 1.00 95.88 91 ALA A N 1
ATOM 707 C CA . ALA A 1 91 ? -33.044 -8.207 48.566 1.00 95.88 91 ALA A CA 1
ATOM 708 C C . ALA A 1 91 ? -32.799 -7.220 47.406 1.00 95.88 91 ALA A C 1
ATOM 710 O O . ALA A 1 91 ? -32.130 -7.553 46.421 1.00 95.88 91 ALA A O 1
ATOM 711 N N . SER A 1 92 ? -33.298 -5.985 47.529 1.00 97.06 92 SER A N 1
ATOM 712 C CA . SER A 1 92 ? -33.068 -4.918 46.547 1.00 97.06 92 SER A CA 1
ATOM 713 C C . SER A 1 92 ? -31.588 -4.532 46.460 1.00 97.06 92 SER A C 1
ATOM 715 O O . SER A 1 92 ? -31.041 -4.408 45.360 1.00 97.06 92 SER A O 1
ATOM 717 N N . LEU A 1 93 ? -30.916 -4.377 47.603 1.00 97.19 93 LEU A N 1
ATOM 718 C CA . LEU A 1 93 ? -29.482 -4.094 47.680 1.00 97.19 93 LEU A CA 1
ATOM 719 C C . LEU A 1 93 ? -28.662 -5.224 47.056 1.00 97.19 93 LEU A C 1
ATOM 721 O O . LEU A 1 93 ? -27.761 -4.955 46.263 1.00 97.19 93 LEU A O 1
ATOM 725 N N . HIS A 1 94 ? -29.005 -6.480 47.343 1.00 97.62 94 HIS A N 1
ATOM 726 C CA . HIS A 1 94 ? -28.339 -7.636 46.751 1.00 97.62 94 HIS A CA 1
ATOM 727 C C . HIS A 1 94 ? -28.460 -7.638 45.219 1.00 97.62 94 HIS A C 1
ATOM 729 O O . HIS A 1 94 ? -27.457 -7.759 44.514 1.00 97.62 94 HIS A O 1
ATOM 735 N N . SER A 1 95 ? -29.664 -7.394 44.688 1.00 97.62 95 SER A N 1
ATOM 736 C CA . SER A 1 95 ? -29.890 -7.275 43.241 1.00 97.62 95 SER A CA 1
ATOM 737 C C . SER A 1 95 ? -29.100 -6.117 42.612 1.00 97.62 95 SER A C 1
ATOM 739 O O . SER A 1 95 ? -28.568 -6.250 41.504 1.00 97.62 95 SER A O 1
ATOM 741 N N . ALA A 1 96 ? -29.005 -4.974 43.298 1.00 97.12 96 ALA A N 1
ATOM 742 C CA . ALA A 1 96 ? -28.229 -3.826 42.832 1.00 97.12 96 ALA A CA 1
ATOM 743 C C . ALA A 1 96 ? -26.721 -4.126 42.801 1.00 97.12 96 ALA A C 1
ATOM 745 O O . ALA A 1 96 ? -26.039 -3.770 41.839 1.00 97.12 96 ALA A O 1
ATOM 746 N N . VAL A 1 97 ? -26.204 -4.833 43.810 1.00 98.00 97 VAL A N 1
ATOM 747 C CA . VAL A 1 97 ? -24.800 -5.263 43.872 1.00 98.00 97 VAL A CA 1
ATOM 748 C C . VAL A 1 97 ? -24.461 -6.226 42.735 1.00 98.00 97 VAL A C 1
ATOM 750 O O . VAL A 1 97 ? -23.441 -6.042 42.070 1.00 98.00 97 VAL A O 1
ATOM 753 N N . GLU A 1 98 ? -25.309 -7.218 42.458 1.00 97.94 98 GLU A N 1
ATOM 754 C CA . GLU A 1 98 ? -25.086 -8.142 41.338 1.00 97.94 98 GLU A CA 1
ATOM 755 C C . GLU A 1 98 ? -25.145 -7.426 39.981 1.00 97.94 98 GLU A C 1
ATOM 757 O O . GLU A 1 98 ? -24.306 -7.660 39.105 1.00 97.94 98 GLU A O 1
ATOM 762 N N . SER A 1 99 ? -26.054 -6.459 39.835 1.00 97.69 99 SER A N 1
ATOM 763 C CA . SER A 1 99 ? -26.118 -5.609 38.640 1.00 97.69 99 SER A CA 1
ATOM 764 C C . SER A 1 99 ? -24.834 -4.793 38.454 1.00 97.69 99 SER A C 1
ATOM 766 O O . SER A 1 99 ? -24.283 -4.748 37.353 1.00 97.69 99 SER A O 1
ATOM 768 N N . LEU A 1 100 ? -24.299 -4.203 39.529 1.00 97.81 100 LEU A N 1
ATOM 769 C CA . LEU A 1 100 ? -23.031 -3.468 39.498 1.00 97.81 100 LEU A CA 1
ATOM 770 C C . LEU A 1 100 ? -21.843 -4.368 39.151 1.00 97.81 100 LEU A C 1
ATOM 772 O O . LEU A 1 100 ? -20.998 -3.968 38.349 1.00 97.81 100 LEU A O 1
ATOM 776 N N . LYS A 1 101 ? -21.779 -5.592 39.691 1.00 98.12 101 LYS A N 1
ATOM 777 C CA . LYS A 1 101 ? -20.743 -6.570 39.317 1.00 98.12 101 LYS A CA 1
ATOM 778 C C . LYS A 1 101 ? -20.799 -6.900 37.827 1.00 98.12 101 LYS A C 1
ATOM 780 O O . LYS A 1 101 ? -19.758 -6.919 37.170 1.00 98.12 101 LYS A O 1
ATOM 785 N N . SER A 1 102 ? -22.000 -7.111 37.290 1.00 98.12 102 SER A N 1
ATOM 786 C CA . SER A 1 102 ? -22.204 -7.375 35.863 1.00 98.12 102 SER A CA 1
ATOM 787 C C . SER A 1 102 ? -21.759 -6.196 34.992 1.00 98.12 102 SER A C 1
ATOM 789 O O . SER A 1 102 ? -21.018 -6.385 34.028 1.00 98.12 102 SER A O 1
ATOM 791 N N . VAL A 1 103 ? -22.150 -4.967 35.347 1.00 97.75 103 VAL A N 1
ATOM 792 C CA . VAL A 1 103 ? -21.733 -3.749 34.630 1.00 97.75 103 VAL A CA 1
ATOM 793 C C . VAL A 1 103 ? -20.219 -3.560 34.693 1.00 97.75 103 VAL A C 1
ATOM 795 O O . VAL A 1 103 ? -19.595 -3.251 33.680 1.00 97.75 103 VAL A O 1
ATOM 798 N N . ASN A 1 104 ? -19.604 -3.797 35.851 1.00 98.06 104 ASN A N 1
ATOM 799 C CA . ASN A 1 104 ? -18.157 -3.693 36.006 1.00 98.06 104 ASN A CA 1
ATOM 800 C C . ASN A 1 104 ? -17.410 -4.709 35.127 1.00 98.06 104 ASN A C 1
ATOM 802 O O . ASN A 1 104 ? -16.401 -4.370 34.514 1.00 98.06 104 ASN A O 1
ATOM 806 N N . LYS A 1 105 ? -17.931 -5.935 35.004 1.00 98.06 105 LYS A N 1
ATOM 807 C CA . LYS A 1 105 ? -17.383 -6.932 34.079 1.00 98.06 105 LYS A CA 1
ATOM 808 C C . LYS A 1 105 ? -17.486 -6.468 32.623 1.00 98.06 105 LYS A C 1
ATOM 810 O O . LYS A 1 105 ? -16.493 -6.506 31.905 1.00 98.06 105 LYS A O 1
ATOM 815 N N . ALA A 1 106 ? -18.648 -5.960 32.210 1.00 96.94 106 ALA A N 1
ATOM 816 C CA . ALA A 1 106 ? -18.835 -5.428 30.859 1.00 96.94 106 ALA A CA 1
ATOM 817 C C . ALA A 1 106 ? -17.888 -4.250 30.557 1.00 96.94 106 ALA A C 1
ATOM 819 O O . ALA A 1 106 ? -17.370 -4.143 29.446 1.00 96.94 106 ALA A O 1
ATOM 820 N N . LEU A 1 107 ? -17.613 -3.393 31.547 1.00 97.81 107 LEU A N 1
ATOM 821 C CA . LEU A 1 107 ? -16.642 -2.306 31.421 1.00 97.81 107 LEU A CA 1
ATOM 822 C C . LEU A 1 107 ? -15.217 -2.835 31.205 1.00 97.81 107 LEU A C 1
ATOM 824 O O . LEU A 1 107 ? -14.510 -2.334 30.333 1.00 97.81 107 LEU A O 1
ATOM 828 N N . GLN A 1 108 ? -14.803 -3.851 31.962 1.00 98.38 108 GLN A N 1
ATOM 829 C CA . GLN A 1 108 ? -13.490 -4.483 31.794 1.00 98.38 108 GLN A CA 1
ATOM 830 C C . GLN A 1 108 ? -13.345 -5.137 30.412 1.00 98.38 108 GLN A C 1
ATOM 832 O O . GLN A 1 108 ? -12.312 -4.979 29.757 1.00 98.38 108 GLN A O 1
ATOM 837 N N . ASP A 1 109 ? -14.392 -5.810 29.932 1.00 98.06 109 ASP A N 1
ATOM 838 C CA . ASP A 1 109 ? -14.415 -6.405 28.593 1.00 98.06 109 ASP A CA 1
ATOM 839 C C . ASP A 1 109 ? -14.322 -5.324 27.500 1.00 98.06 109 ASP A C 1
ATOM 841 O O . ASP A 1 109 ? -13.545 -5.460 26.551 1.00 98.06 109 ASP A O 1
ATOM 845 N N . ALA A 1 110 ? -15.041 -4.208 27.661 1.00 97.81 110 ALA A N 1
ATOM 846 C CA . ALA A 1 110 ? -14.978 -3.071 26.744 1.00 97.81 110 ALA A CA 1
ATOM 847 C C . ALA A 1 110 ? -13.586 -2.417 26.717 1.00 97.81 110 ALA A C 1
ATOM 849 O O . ALA A 1 110 ? -13.078 -2.097 25.642 1.00 97.81 110 ALA A O 1
ATOM 850 N N . GLN A 1 111 ? -12.936 -2.266 27.875 1.00 98.50 111 GLN A N 1
ATOM 851 C CA . GLN A 1 111 ? -11.563 -1.757 27.971 1.00 98.50 111 GLN A CA 1
ATOM 852 C C . GLN A 1 111 ? -10.567 -2.674 27.255 1.00 98.50 111 GLN A C 1
ATOM 854 O O . GLN A 1 111 ? -9.691 -2.200 26.529 1.00 98.50 111 GLN A O 1
ATOM 859 N N . ARG A 1 112 ? -10.720 -3.995 27.403 1.00 98.31 112 ARG A N 1
ATOM 860 C CA . ARG A 1 112 ? -9.888 -4.968 26.688 1.00 98.31 112 ARG A CA 1
ATOM 861 C C . ARG A 1 112 ? -10.092 -4.878 25.177 1.00 98.31 112 ARG A C 1
ATOM 863 O O . ARG A 1 112 ? -9.114 -4.861 24.435 1.00 98.31 112 ARG A O 1
ATOM 870 N N . LEU A 1 113 ? -11.342 -4.780 24.725 1.00 98.12 113 LEU A N 1
ATOM 871 C CA . LEU A 1 113 ? -11.659 -4.630 23.304 1.00 98.12 113 LEU A CA 1
ATOM 872 C C . LEU A 1 113 ? -11.082 -3.330 22.730 1.00 98.12 113 LEU A C 1
ATOM 874 O O . LEU A 1 113 ? -10.546 -3.337 21.624 1.00 98.12 113 LEU A O 1
ATOM 878 N N . GLN A 1 114 ? -11.145 -2.233 23.489 1.00 97.88 114 GLN A N 1
ATOM 879 C CA . GLN A 1 114 ? -10.536 -0.962 23.106 1.00 97.88 114 GLN A CA 1
ATOM 880 C C . GLN A 1 114 ? -9.022 -1.099 22.909 1.00 97.88 114 GLN A C 1
ATOM 882 O O . GLN A 1 114 ? -8.499 -0.608 21.910 1.00 97.88 114 GLN A O 1
ATOM 887 N N . TYR A 1 115 ? -8.327 -1.790 23.816 1.00 98.38 115 TYR A N 1
ATOM 888 C CA . TYR A 1 115 ? -6.891 -2.038 23.686 1.00 98.38 115 TYR A CA 1
ATOM 889 C C . TYR A 1 115 ? -6.565 -2.837 22.416 1.00 98.38 115 TYR A C 1
ATOM 891 O O . TYR A 1 115 ? -5.735 -2.415 21.615 1.00 98.38 115 TYR A O 1
ATOM 899 N N . THR A 1 116 ? -7.294 -3.928 22.164 1.00 98.25 116 THR A N 1
ATOM 900 C CA . THR A 1 116 ? -7.134 -4.726 20.938 1.00 98.25 116 THR A CA 1
ATOM 901 C C . THR A 1 116 ? -7.420 -3.912 19.673 1.00 98.25 116 THR A C 1
ATOM 903 O O . THR A 1 116 ? -6.700 -4.028 18.682 1.00 98.25 116 THR A O 1
ATOM 906 N N . ALA A 1 117 ? -8.442 -3.052 19.691 1.00 97.50 117 ALA A N 1
ATOM 907 C CA . ALA A 1 117 ? -8.740 -2.169 18.567 1.00 97.50 117 ALA A CA 1
ATOM 908 C C . ALA A 1 117 ? -7.613 -1.151 18.323 1.00 97.50 117 ALA A C 1
ATOM 910 O O . ALA A 1 117 ? -7.271 -0.886 17.171 1.00 97.50 117 ALA A O 1
ATOM 911 N N . MET A 1 118 ? -7.001 -0.611 19.382 1.00 98.38 118 MET A N 1
ATOM 912 C CA . MET A 1 118 ? -5.852 0.292 19.262 1.00 98.38 118 MET A CA 1
ATOM 913 C C . MET A 1 118 ? -4.633 -0.403 18.645 1.00 98.38 118 MET A C 1
ATOM 915 O O . MET A 1 118 ? -4.034 0.151 17.726 1.00 98.38 118 MET A O 1
ATOM 919 N N . GLU A 1 119 ? -4.301 -1.622 19.079 1.00 98.19 119 GLU A N 1
ATOM 920 C CA . GLU A 1 119 ? -3.205 -2.407 18.488 1.00 98.19 119 GLU A CA 1
ATOM 921 C C . GLU A 1 119 ? -3.452 -2.723 17.005 1.00 98.19 119 GLU A C 1
ATOM 923 O O . GLU A 1 119 ? -2.541 -2.631 16.174 1.00 98.19 119 GLU A O 1
ATOM 928 N N . ALA A 1 120 ? -4.697 -3.056 16.648 1.00 98.31 120 ALA A N 1
ATOM 929 C CA . ALA A 1 120 ? -5.084 -3.299 15.262 1.00 98.31 120 ALA A CA 1
ATOM 930 C C . ALA A 1 120 ? -4.921 -2.037 14.397 1.00 98.31 120 ALA A C 1
ATOM 932 O O . ALA A 1 120 ? -4.390 -2.112 13.287 1.00 98.31 120 ALA A O 1
ATOM 933 N N . VAL A 1 121 ? -5.319 -0.869 14.915 1.00 98.25 121 VAL A N 1
ATOM 934 C CA . VAL A 1 121 ? -5.128 0.423 14.239 1.00 98.25 121 VAL A CA 1
ATOM 935 C C . VAL A 1 121 ? -3.646 0.746 14.073 1.00 98.25 121 VAL A C 1
ATOM 937 O O . VAL A 1 121 ? -3.237 1.153 12.988 1.00 98.25 121 VAL A O 1
ATOM 940 N N . GLU A 1 122 ? -2.825 0.541 15.103 1.00 98.31 122 GLU A N 1
ATOM 941 C CA . GLU A 1 122 ? -1.386 0.800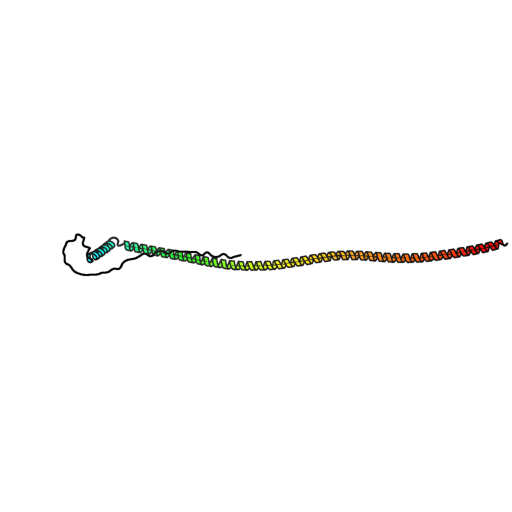 15.021 1.00 98.31 122 GLU A CA 1
ATOM 942 C C . GLU A 1 122 ? -0.708 -0.105 13.984 1.00 98.31 122 GLU A C 1
ATOM 944 O O . GLU A 1 122 ? 0.082 0.363 13.162 1.00 98.31 122 GLU A O 1
ATOM 949 N N . THR A 1 123 ? -1.081 -1.385 13.954 1.00 98.19 123 THR A N 1
ATOM 950 C CA . THR A 1 123 ? -0.602 -2.340 12.947 1.00 98.19 123 THR A CA 1
ATOM 951 C C . THR A 1 123 ? -1.005 -1.899 11.540 1.00 98.19 123 THR A C 1
ATOM 953 O O . THR A 1 123 ? -0.153 -1.817 10.657 1.00 98.19 123 THR A O 1
ATOM 956 N N . ALA A 1 124 ? -2.271 -1.519 11.339 1.00 98.19 124 ALA A N 1
ATOM 957 C CA . ALA A 1 124 ? -2.752 -1.016 10.055 1.00 98.19 124 ALA A CA 1
ATOM 958 C C . ALA A 1 124 ? -2.029 0.271 9.618 1.00 98.19 124 ALA A C 1
ATOM 960 O O . ALA A 1 124 ? -1.745 0.447 8.433 1.00 98.19 124 ALA A O 1
ATOM 961 N N . MET A 1 125 ? -1.693 1.167 10.553 1.00 98.19 125 MET A N 1
ATOM 962 C CA . MET A 1 125 ? -0.912 2.371 10.256 1.00 98.19 125 MET A CA 1
ATOM 963 C C . MET A 1 125 ? 0.511 2.041 9.803 1.00 98.19 125 MET A C 1
ATOM 965 O O . MET A 1 125 ? 0.972 2.640 8.832 1.00 98.19 125 MET A O 1
ATOM 969 N N . ARG A 1 126 ? 1.188 1.085 10.453 1.00 98.06 126 ARG A N 1
ATOM 970 C CA . ARG A 1 126 ? 2.523 0.624 10.031 1.00 98.06 126 ARG A CA 1
ATOM 971 C C . ARG A 1 126 ? 2.474 0.032 8.624 1.00 98.06 126 ARG A C 1
ATOM 973 O O . ARG A 1 126 ? 3.185 0.511 7.749 1.00 98.06 126 ARG A O 1
ATOM 980 N N . THR A 1 127 ? 1.532 -0.876 8.359 1.00 98.00 127 THR A N 1
ATOM 981 C CA . THR A 1 127 ? 1.339 -1.445 7.015 1.00 98.00 127 THR A CA 1
ATOM 982 C C . THR A 1 127 ? 1.031 -0.371 5.970 1.00 98.00 127 THR A C 1
ATOM 984 O O . THR A 1 127 ? 1.528 -0.437 4.850 1.00 98.00 127 THR A O 1
ATOM 987 N N . ARG A 1 128 ? 0.246 0.660 6.315 1.00 98.06 128 ARG A N 1
ATOM 988 C CA . ARG A 1 128 ? -0.021 1.787 5.406 1.00 98.06 128 ARG A CA 1
ATOM 989 C C . ARG A 1 128 ? 1.255 2.551 5.048 1.00 98.06 128 ARG A C 1
ATOM 991 O O . ARG A 1 128 ? 1.389 2.997 3.911 1.00 98.06 128 ARG A O 1
ATOM 998 N N . ILE A 1 129 ? 2.151 2.751 6.015 1.00 98.19 129 ILE A N 1
ATOM 999 C CA . ILE A 1 129 ? 3.437 3.422 5.793 1.00 98.19 129 ILE A CA 1
ATOM 1000 C C . ILE A 1 129 ? 4.311 2.579 4.863 1.00 98.19 129 ILE A C 1
ATOM 1002 O O . ILE A 1 129 ? 4.829 3.123 3.891 1.00 98.19 129 ILE A O 1
ATOM 1006 N N . ASP A 1 130 ? 4.400 1.271 5.102 1.00 98.06 130 ASP A N 1
ATOM 1007 C CA . ASP A 1 130 ? 5.177 0.351 4.263 1.00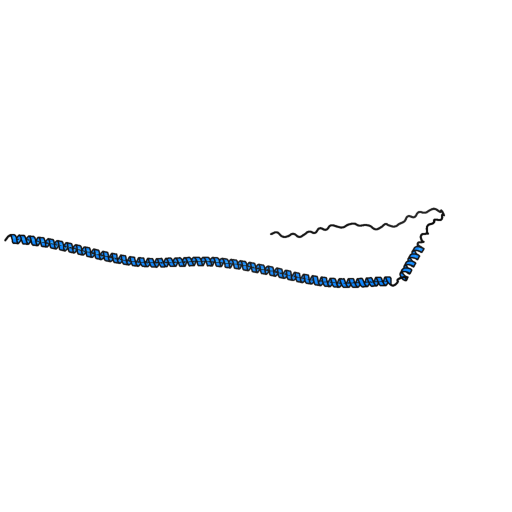 98.06 130 ASP A CA 1
ATOM 1008 C C . ASP A 1 130 ? 4.682 0.375 2.811 1.00 98.06 130 ASP A C 1
ATOM 1010 O O . ASP A 1 130 ? 5.445 0.678 1.897 1.00 98.06 130 ASP A O 1
ATOM 1014 N N . VAL A 1 131 ? 3.369 0.226 2.602 1.00 98.00 131 VAL A N 1
ATOM 1015 C CA . VAL A 1 131 ? 2.754 0.314 1.265 1.00 98.00 131 VAL A CA 1
ATOM 1016 C C . VAL A 1 131 ? 3.005 1.678 0.611 1.00 98.00 131 VAL A C 1
ATOM 1018 O O . VAL A 1 131 ? 3.226 1.767 -0.597 1.00 98.00 131 VAL A O 1
ATOM 1021 N N . SER A 1 132 ? 2.984 2.769 1.382 1.00 98.25 132 SER A N 1
ATOM 1022 C CA . SER A 1 132 ? 3.286 4.102 0.851 1.00 98.25 132 SER A CA 1
ATOM 1023 C C . SER A 1 132 ? 4.734 4.217 0.375 1.00 98.25 132 SER A C 1
ATOM 1025 O O . SER A 1 132 ? 4.984 4.881 -0.633 1.00 98.25 132 SER A O 1
ATOM 1027 N N . ASN A 1 133 ? 5.680 3.596 1.081 1.00 98.31 133 ASN A N 1
ATOM 1028 C CA . ASN A 1 133 ? 7.084 3.570 0.682 1.00 98.31 133 ASN A CA 1
ATOM 1029 C C . ASN A 1 133 ? 7.269 2.759 -0.608 1.00 98.31 133 ASN A C 1
ATOM 1031 O O . ASN A 1 133 ? 7.904 3.255 -1.542 1.00 98.31 133 ASN A O 1
ATOM 1035 N N . ASP A 1 134 ? 6.620 1.596 -0.714 1.00 98.12 134 ASP A N 1
ATOM 1036 C CA . ASP A 1 134 ? 6.646 0.759 -1.920 1.00 98.12 134 ASP A CA 1
ATOM 1037 C C . ASP A 1 134 ? 6.111 1.515 -3.150 1.00 98.12 134 ASP A C 1
ATOM 1039 O O . ASP A 1 134 ? 6.689 1.465 -4.239 1.00 98.12 134 ASP A O 1
ATOM 1043 N N . ILE A 1 135 ? 5.029 2.289 -2.986 1.00 98.06 135 ILE A N 1
ATOM 1044 C CA . ILE A 1 135 ? 4.463 3.122 -4.061 1.00 98.06 135 ILE A CA 1
ATOM 1045 C C . ILE A 1 135 ? 5.460 4.195 -4.522 1.00 98.06 135 ILE A C 1
ATOM 1047 O O . ILE A 1 135 ? 5.567 4.474 -5.725 1.00 98.06 135 ILE A O 1
ATOM 1051 N N . ILE A 1 136 ? 6.193 4.813 -3.591 1.00 98.12 136 ILE A N 1
ATOM 1052 C CA . ILE A 1 136 ? 7.219 5.815 -3.912 1.00 98.12 136 ILE A CA 1
ATOM 1053 C C . ILE A 1 136 ? 8.366 5.164 -4.694 1.00 98.12 136 ILE A C 1
ATOM 1055 O O . ILE A 1 136 ? 8.789 5.706 -5.722 1.00 98.12 136 ILE A O 1
ATOM 1059 N N . GLU A 1 137 ? 8.843 3.997 -4.259 1.00 98.19 137 GLU A N 1
ATOM 1060 C CA . GLU A 1 137 ? 9.893 3.248 -4.952 1.00 98.19 137 GLU A CA 1
ATOM 1061 C C . GLU A 1 137 ? 9.460 2.860 -6.371 1.00 98.19 137 GLU A C 1
ATOM 1063 O O . GLU A 1 137 ? 10.157 3.154 -7.348 1.00 98.19 137 GLU A O 1
ATOM 1068 N N . MET A 1 138 ? 8.255 2.307 -6.517 1.00 98.12 138 MET A N 1
ATOM 1069 C CA . MET A 1 138 ? 7.697 1.924 -7.812 1.00 98.12 138 MET A CA 1
ATOM 1070 C C . MET A 1 138 ? 7.536 3.119 -8.755 1.00 98.12 138 MET A C 1
ATOM 1072 O O . MET A 1 138 ? 7.867 3.041 -9.941 1.00 98.12 138 MET A O 1
ATOM 1076 N N . SER A 1 139 ? 7.114 4.268 -8.226 1.00 98.31 139 SER A N 1
ATOM 1077 C CA . SER A 1 139 ? 7.027 5.517 -8.990 1.00 98.31 139 SER A CA 1
ATOM 1078 C C . SER A 1 139 ? 8.396 5.979 -9.499 1.00 98.31 139 SER A C 1
ATOM 1080 O O . SER A 1 139 ? 8.516 6.465 -10.630 1.00 98.31 139 SER A O 1
ATOM 1082 N N . ASN A 1 140 ? 9.451 5.808 -8.697 1.00 97.94 140 ASN A N 1
ATOM 1083 C CA . ASN A 1 140 ? 10.821 6.115 -9.102 1.00 97.94 140 ASN A CA 1
ATOM 1084 C C . ASN A 1 140 ? 11.317 5.154 -10.191 1.00 97.94 140 ASN A C 1
ATOM 1086 O O . ASN A 1 140 ? 11.886 5.614 -11.186 1.00 97.94 140 ASN A O 1
ATOM 1090 N N . MET A 1 141 ? 11.040 3.853 -10.059 1.00 97.94 141 MET A N 1
ATOM 1091 C CA . MET A 1 141 ? 11.366 2.853 -11.082 1.00 97.94 141 MET A CA 1
ATOM 1092 C C . MET A 1 141 ? 10.684 3.162 -12.419 1.00 97.94 141 MET A C 1
ATOM 1094 O O . MET A 1 141 ? 11.354 3.213 -13.451 1.00 97.94 141 MET A O 1
ATOM 1098 N N . LEU A 1 142 ? 9.383 3.470 -12.415 1.00 97.94 142 LEU A N 1
ATOM 1099 C CA . LEU A 1 142 ? 8.642 3.838 -13.629 1.00 97.94 142 LEU A CA 1
ATOM 1100 C C . LEU A 1 142 ? 9.200 5.099 -14.297 1.00 97.94 142 LEU A C 1
ATOM 1102 O O . LEU A 1 142 ? 9.296 5.170 -15.525 1.00 97.94 142 LEU A O 1
ATOM 1106 N N . ARG A 1 143 ? 9.610 6.098 -13.506 1.00 97.50 143 ARG A N 1
ATOM 1107 C CA . ARG A 1 143 ? 10.264 7.302 -14.036 1.00 97.50 143 ARG A CA 1
ATOM 1108 C C . ARG A 1 143 ? 11.582 6.957 -14.729 1.00 97.50 143 ARG A C 1
ATOM 1110 O O . ARG A 1 143 ? 11.859 7.498 -15.799 1.00 97.50 143 ARG A O 1
ATOM 1117 N N . ASN A 1 144 ? 12.378 6.068 -14.140 1.00 97.56 144 ASN A N 1
ATOM 1118 C CA . ASN A 1 144 ? 13.643 5.625 -14.721 1.00 97.56 144 ASN A CA 1
ATOM 1119 C C . ASN A 1 144 ? 13.426 4.807 -15.999 1.00 97.56 144 ASN A C 1
ATOM 1121 O O . ASN A 1 144 ? 14.079 5.087 -17.001 1.00 97.56 144 ASN A O 1
ATOM 1125 N N . LEU A 1 145 ? 12.455 3.890 -16.021 1.00 97.25 145 LEU A N 1
ATOM 1126 C CA . LEU A 1 145 ? 12.082 3.139 -17.226 1.00 97.25 145 LEU A CA 1
ATOM 1127 C C . LEU A 1 145 ? 11.660 4.063 -18.371 1.00 97.25 145 LEU A C 1
ATOM 1129 O O . LEU A 1 145 ? 12.115 3.899 -19.500 1.00 97.25 145 LEU A O 1
ATOM 1133 N N . ARG A 1 146 ? 10.865 5.100 -18.081 1.00 97.19 146 ARG A N 1
ATOM 1134 C CA . ARG A 1 146 ? 10.476 6.095 -19.091 1.00 97.19 146 ARG A CA 1
ATOM 1135 C C . ARG A 1 146 ? 11.683 6.841 -19.665 1.00 97.19 146 ARG A C 1
ATOM 1137 O O . ARG A 1 146 ? 11.735 7.079 -20.868 1.00 97.19 146 ARG A O 1
ATOM 1144 N N . LYS A 1 147 ? 12.662 7.196 -18.823 1.00 97.25 147 LYS A N 1
ATOM 1145 C CA . LYS A 1 147 ? 13.925 7.795 -19.287 1.00 97.25 147 LYS A CA 1
ATOM 1146 C C . LYS A 1 147 ? 14.710 6.825 -20.170 1.00 97.25 147 LYS A C 1
ATOM 1148 O O . LYS A 1 147 ? 15.206 7.246 -21.207 1.00 97.25 147 LYS A O 1
ATOM 1153 N N . ILE A 1 148 ? 14.788 5.547 -19.792 1.00 97.06 148 ILE A N 1
ATOM 1154 C CA . ILE A 1 148 ? 15.466 4.508 -20.582 1.00 97.06 148 ILE A CA 1
ATOM 1155 C C . ILE A 1 148 ? 14.820 4.371 -21.964 1.00 97.06 148 ILE A C 1
ATOM 1157 O O . ILE A 1 148 ? 15.535 4.432 -22.958 1.00 97.06 148 ILE A O 1
ATOM 1161 N N . HIS A 1 149 ? 13.489 4.282 -22.043 1.00 96.56 149 HIS A N 1
ATOM 1162 C CA . HIS A 1 149 ? 12.776 4.226 -23.326 1.00 96.56 149 HIS A CA 1
ATOM 1163 C C . HIS A 1 149 ? 13.059 5.464 -24.188 1.00 96.56 149 HIS A C 1
ATOM 1165 O O . HIS A 1 149 ? 13.398 5.344 -25.361 1.00 96.56 149 HIS A O 1
ATOM 1171 N N . SER A 1 150 ? 13.026 6.661 -23.593 1.00 97.31 150 SER A N 1
ATOM 1172 C CA . SER A 1 150 ? 13.369 7.888 -24.320 1.00 97.31 150 SER A CA 1
ATOM 1173 C C . SER A 1 150 ? 14.808 7.881 -24.849 1.00 97.31 150 SER A C 1
ATOM 1175 O O . SER A 1 150 ? 15.056 8.398 -25.937 1.00 97.31 150 SER A O 1
ATOM 1177 N N . LEU A 1 151 ? 15.763 7.322 -24.100 1.00 97.25 151 LEU A N 1
ATOM 1178 C CA . LEU A 1 151 ? 17.146 7.180 -24.558 1.00 97.25 151 LEU A CA 1
ATOM 1179 C C . LEU A 1 151 ? 17.266 6.140 -25.681 1.00 97.25 151 LEU A C 1
ATOM 1181 O O . LEU A 1 151 ? 18.020 6.366 -26.624 1.00 97.25 151 LEU A O 1
ATOM 1185 N N . GLN A 1 152 ? 16.509 5.042 -25.622 1.00 97.69 152 GLN A N 1
ATOM 1186 C CA . GLN A 1 152 ? 16.463 4.029 -26.682 1.00 97.69 152 GLN A CA 1
ATOM 1187 C C . GLN A 1 152 ? 15.943 4.605 -28.006 1.00 97.69 152 GLN A C 1
ATOM 1189 O O . GLN A 1 152 ? 16.530 4.337 -29.055 1.00 97.69 152 GLN A O 1
ATOM 1194 N N . ASP A 1 153 ? 14.926 5.469 -27.971 1.00 96.69 153 ASP A N 1
ATOM 1195 C CA . ASP A 1 153 ? 14.435 6.165 -29.170 1.00 96.69 153 ASP A CA 1
ATOM 1196 C C . ASP A 1 153 ? 15.517 7.062 -29.791 1.00 96.69 153 ASP A C 1
ATOM 1198 O O . ASP A 1 153 ? 15.673 7.128 -31.013 1.00 96.69 153 ASP A O 1
ATOM 1202 N N . VAL A 1 154 ? 16.290 7.762 -28.952 1.00 97.38 154 VAL A N 1
ATOM 1203 C CA . VAL A 1 154 ? 17.405 8.608 -29.406 1.00 97.38 154 VAL A CA 1
ATOM 1204 C C . VAL A 1 154 ? 18.529 7.762 -30.005 1.00 97.38 154 VAL A C 1
ATOM 1206 O O . VAL A 1 154 ? 19.064 8.130 -31.051 1.00 97.38 154 VAL A O 1
ATOM 1209 N N . ILE A 1 155 ? 18.869 6.632 -29.379 1.00 97.62 155 ILE A N 1
ATOM 1210 C CA . ILE A 1 155 ? 19.871 5.682 -29.884 1.00 97.62 155 ILE A CA 1
ATOM 1211 C C . ILE A 1 155 ? 19.447 5.138 -31.250 1.00 97.62 155 ILE A C 1
ATOM 1213 O O . ILE A 1 155 ? 20.234 5.201 -32.187 1.00 97.62 155 ILE A O 1
ATOM 1217 N N . THR A 1 156 ? 18.190 4.719 -31.394 1.00 97.50 156 THR A N 1
ATOM 1218 C CA . THR A 1 156 ? 17.653 4.200 -32.661 1.00 97.50 156 THR A CA 1
ATOM 1219 C C . THR A 1 156 ? 17.759 5.247 -33.773 1.00 97.50 156 THR A C 1
ATOM 1221 O O . THR A 1 156 ? 18.345 4.991 -34.821 1.00 97.50 156 THR A O 1
ATOM 1224 N N . LYS A 1 157 ? 17.323 6.490 -33.510 1.00 97.62 157 LYS A N 1
ATOM 1225 C CA . LYS A 1 157 ? 17.457 7.601 -34.473 1.00 97.62 157 LYS A CA 1
ATOM 1226 C C . LYS A 1 157 ? 18.911 7.913 -34.829 1.00 97.62 157 LYS A C 1
ATOM 1228 O O . LYS A 1 157 ? 19.194 8.349 -35.944 1.00 97.62 157 LYS A O 1
ATOM 1233 N N . ARG A 1 158 ? 19.833 7.786 -33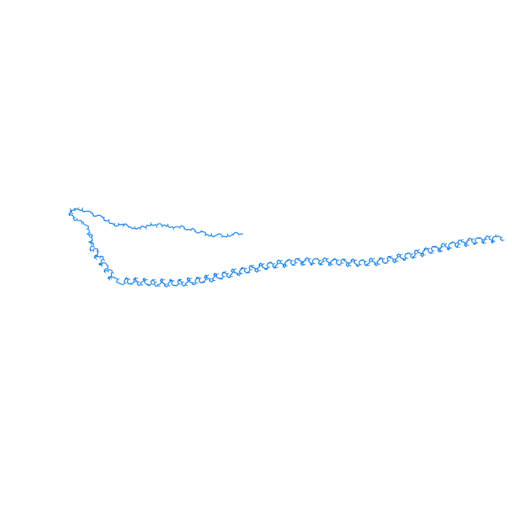.871 1.00 97.81 158 ARG A N 1
ATOM 1234 C CA . ARG A 1 158 ? 21.268 7.970 -34.117 1.00 97.81 158 ARG A CA 1
ATOM 1235 C C . ARG A 1 158 ? 21.796 6.866 -35.030 1.00 97.81 158 ARG A C 1
ATOM 1237 O O . ARG A 1 158 ? 22.565 7.178 -35.932 1.00 97.81 158 ARG A O 1
ATOM 1244 N N . ASP A 1 159 ? 21.387 5.623 -34.814 1.00 98.06 159 ASP A N 1
ATOM 1245 C CA . ASP A 1 159 ? 21.846 4.478 -35.602 1.00 98.06 159 ASP A CA 1
ATOM 1246 C C . ASP A 1 159 ? 21.344 4.563 -37.051 1.00 98.06 159 ASP A C 1
ATOM 1248 O O . ASP A 1 159 ? 22.140 4.396 -37.976 1.00 98.06 159 ASP A O 1
ATOM 1252 N N . ASP A 1 160 ? 20.093 4.988 -37.263 1.00 97.81 160 ASP A N 1
ATOM 1253 C CA . ASP A 1 160 ? 19.560 5.289 -38.601 1.00 97.81 160 ASP A CA 1
ATOM 1254 C C . ASP A 1 160 ? 20.379 6.379 -39.311 1.00 97.81 160 ASP A C 1
ATOM 1256 O O . ASP A 1 160 ? 20.755 6.251 -40.479 1.00 97.81 160 ASP A O 1
ATOM 1260 N N . LYS A 1 161 ? 20.709 7.462 -38.592 1.00 97.75 161 LYS A N 1
ATOM 1261 C CA . LYS A 1 161 ? 21.549 8.543 -39.131 1.00 97.75 161 LYS A CA 1
ATOM 1262 C C . LYS A 1 161 ? 22.966 8.073 -39.436 1.00 97.75 161 LYS A C 1
ATOM 1264 O O . LYS A 1 161 ? 23.529 8.503 -40.438 1.00 97.75 161 LYS A O 1
ATOM 1269 N N . LYS A 1 162 ? 23.546 7.221 -38.589 1.00 98.25 162 LYS A N 1
ATOM 1270 C CA . LYS A 1 162 ? 24.881 6.654 -38.798 1.00 98.25 162 LYS A CA 1
ATOM 1271 C C . LYS A 1 162 ? 24.911 5.826 -40.081 1.00 98.25 162 LYS A C 1
ATOM 1273 O O . LYS A 1 162 ? 25.785 6.057 -40.910 1.00 98.25 162 LYS A O 1
ATOM 1278 N N . LYS A 1 163 ? 23.913 4.966 -40.290 1.00 98.12 163 LYS A N 1
ATOM 1279 C CA . LYS A 1 163 ? 23.767 4.192 -41.527 1.00 98.12 163 LYS A CA 1
ATOM 1280 C C . LYS A 1 163 ? 23.682 5.099 -42.760 1.00 98.12 163 LYS A C 1
ATOM 1282 O O . LYS A 1 163 ? 24.398 4.888 -43.731 1.00 98.12 163 LYS A O 1
ATOM 1287 N N . ALA A 1 164 ? 22.881 6.165 -42.697 1.00 97.88 164 ALA A N 1
ATOM 1288 C CA . ALA A 1 164 ? 22.784 7.130 -43.794 1.00 97.88 164 ALA A CA 1
ATOM 1289 C C . ALA A 1 164 ? 24.113 7.864 -44.077 1.00 97.88 164 ALA A C 1
ATOM 1291 O O . ALA A 1 164 ? 24.389 8.235 -45.217 1.00 97.88 164 ALA A O 1
ATOM 1292 N N . VAL A 1 165 ? 24.941 8.102 -43.052 1.00 98.19 165 VAL A N 1
ATOM 1293 C CA . VAL A 1 165 ? 26.293 8.660 -43.224 1.00 98.19 165 VAL A CA 1
ATOM 1294 C C . VAL A 1 165 ? 27.225 7.643 -43.881 1.00 98.19 165 VAL A C 1
ATOM 1296 O O . VAL A 1 165 ? 27.936 8.016 -44.807 1.00 98.19 165 VAL A O 1
ATOM 1299 N N . GLU A 1 166 ? 27.194 6.378 -43.461 1.00 98.06 166 GLU A N 1
ATOM 1300 C CA . GLU A 1 166 ? 27.990 5.297 -44.064 1.00 98.06 166 GLU A CA 1
ATOM 1301 C C . GLU A 1 166 ? 27.651 5.103 -45.554 1.00 98.06 166 GLU A C 1
ATOM 1303 O O . GLU A 1 166 ? 28.552 5.013 -46.388 1.00 98.06 166 GLU A O 1
ATOM 1308 N N . GLU A 1 167 ? 26.366 5.143 -45.920 1.00 98.19 167 GLU A N 1
ATOM 1309 C CA . GLU A 1 167 ? 25.916 5.084 -47.320 1.00 98.19 167 GLU A CA 1
ATOM 1310 C C . GLU A 1 167 ? 26.452 6.264 -48.150 1.00 98.19 167 GLU A C 1
ATOM 1312 O O . GLU A 1 167 ? 26.948 6.080 -49.264 1.00 98.19 167 GLU A O 1
ATOM 1317 N N . ARG A 1 168 ? 26.404 7.487 -47.602 1.00 97.50 168 ARG A N 1
ATOM 1318 C CA . ARG A 1 168 ? 26.964 8.677 -48.267 1.00 97.50 168 ARG A CA 1
ATOM 1319 C C . ARG A 1 168 ? 28.480 8.607 -48.396 1.00 97.50 168 ARG A C 1
ATOM 1321 O O . ARG A 1 168 ? 29.002 9.011 -49.428 1.00 97.50 168 ARG A O 1
ATOM 1328 N N . GLN A 1 169 ? 29.173 8.095 -47.382 1.00 98.31 169 GLN A N 1
ATOM 1329 C CA . GLN A 1 169 ? 30.623 7.923 -47.407 1.00 98.31 169 GLN A CA 1
ATOM 1330 C C . GLN A 1 169 ? 31.040 6.978 -48.541 1.00 98.31 169 GLN A C 1
ATOM 1332 O O . GLN A 1 169 ? 31.912 7.325 -49.333 1.00 98.31 169 GLN A O 1
ATOM 1337 N N . SER A 1 170 ? 30.348 5.845 -48.694 1.00 97.88 170 SER A N 1
ATOM 1338 C CA . SER A 1 170 ? 30.588 4.912 -49.802 1.00 97.88 170 SER A CA 1
ATOM 1339 C C . SER A 1 170 ? 30.332 5.552 -51.176 1.00 97.88 170 SER A C 1
ATOM 1341 O O . SER A 1 170 ? 31.105 5.352 -52.114 1.00 97.88 170 SER A O 1
ATOM 1343 N N . ALA A 1 171 ? 29.287 6.378 -51.304 1.00 97.88 171 ALA A N 1
ATOM 1344 C CA . ALA A 1 171 ? 29.018 7.113 -52.541 1.00 97.88 171 ALA A CA 1
ATOM 1345 C C . ALA A 1 171 ? 30.122 8.135 -52.872 1.00 97.88 171 ALA A C 1
ATOM 1347 O O . ALA A 1 171 ? 30.512 8.257 -54.033 1.00 97.88 171 ALA A O 1
ATOM 1348 N N . VAL A 1 172 ? 30.646 8.840 -51.865 1.00 98.00 172 VAL A N 1
ATOM 1349 C CA . VAL A 1 172 ? 31.776 9.770 -52.027 1.00 98.00 172 VAL A CA 1
ATOM 1350 C C . VAL A 1 172 ? 33.038 9.026 -52.456 1.00 98.00 172 VAL A C 1
ATOM 1352 O O . VAL A 1 172 ? 33.702 9.469 -53.387 1.00 98.00 172 VAL A O 1
ATOM 1355 N N . GLU A 1 173 ? 33.349 7.883 -51.842 1.00 98.19 173 GLU A N 1
ATOM 1356 C CA . GLU A 1 173 ? 34.498 7.054 -52.234 1.00 98.19 173 GLU A CA 1
ATOM 1357 C C . GLU A 1 173 ? 34.406 6.602 -53.695 1.00 98.19 173 GLU A C 1
ATOM 1359 O O . GLU A 1 173 ? 35.393 6.671 -54.429 1.00 98.19 173 GLU A O 1
ATOM 1364 N N . LYS A 1 174 ? 33.207 6.218 -54.152 1.00 98.00 174 LYS A N 1
ATOM 1365 C CA . LYS A 1 174 ? 32.973 5.875 -55.557 1.00 98.00 174 LYS A CA 1
ATOM 1366 C C . LYS A 1 174 ? 33.201 7.071 -56.486 1.00 98.00 174 LYS A C 1
ATOM 1368 O O . LYS A 1 174 ? 33.945 6.945 -57.452 1.00 98.00 174 LYS A O 1
ATOM 1373 N N . LEU A 1 175 ? 32.611 8.228 -56.177 1.00 97.75 175 LEU A N 1
ATOM 1374 C CA . LEU A 1 175 ? 32.793 9.446 -56.976 1.00 97.75 175 LEU A CA 1
ATOM 1375 C C . LEU A 1 175 ? 34.258 9.895 -57.020 1.00 97.75 175 LEU A C 1
ATOM 1377 O O . LEU A 1 175 ? 34.724 10.357 -58.057 1.00 97.75 175 LEU A O 1
ATOM 1381 N N . GLN A 1 176 ? 34.996 9.733 -55.920 1.00 98.12 176 GLN A N 1
ATOM 1382 C CA . GLN A 1 176 ? 36.424 10.031 -55.875 1.00 98.12 176 GLN A CA 1
ATOM 1383 C C . GLN A 1 176 ? 37.219 9.102 -56.800 1.00 98.12 176 GLN A C 1
ATOM 1385 O O . GLN A 1 176 ? 38.127 9.556 -57.493 1.00 98.12 176 GLN A O 1
ATOM 1390 N N . ASN A 1 177 ? 36.876 7.812 -56.834 1.00 98.06 177 ASN A N 1
ATOM 1391 C CA . ASN A 1 177 ? 37.499 6.862 -57.749 1.00 98.06 177 ASN A CA 1
ATOM 1392 C C . ASN A 1 177 ? 37.187 7.194 -59.219 1.00 98.06 177 ASN A C 1
ATOM 1394 O O . ASN A 1 177 ? 38.100 7.223 -60.040 1.00 98.06 177 ASN A O 1
ATOM 1398 N N . ASP A 1 178 ? 35.928 7.508 -59.534 1.00 97.94 178 ASP A N 1
ATOM 1399 C CA . ASP A 1 178 ? 35.508 7.908 -60.883 1.00 97.94 178 ASP A CA 1
ATOM 1400 C C . ASP A 1 178 ? 36.230 9.194 -61.335 1.00 97.94 178 ASP A C 1
ATOM 1402 O O . ASP A 1 178 ? 36.697 9.283 -62.471 1.00 97.94 178 ASP A O 1
ATOM 1406 N N . LEU A 1 179 ? 36.401 10.169 -60.430 1.00 97.88 179 LEU A N 1
ATOM 1407 C CA . LEU A 1 179 ? 37.171 11.388 -60.689 1.00 97.88 179 LEU A CA 1
ATOM 1408 C C . LEU A 1 179 ? 38.641 11.083 -61.001 1.00 97.88 179 LEU A C 1
ATOM 1410 O O . LEU A 1 179 ? 39.187 11.644 -61.948 1.00 97.88 179 LEU A O 1
ATOM 1414 N N . ASN A 1 180 ? 39.275 10.191 -60.236 1.00 98.06 180 ASN A N 1
ATOM 1415 C CA . ASN A 1 180 ? 40.667 9.801 -60.471 1.00 98.06 180 ASN A CA 1
ATOM 1416 C C . ASN A 1 180 ? 40.842 9.126 -61.845 1.00 98.06 180 ASN A C 1
ATOM 1418 O O . ASN A 1 180 ? 41.822 9.393 -62.541 1.00 98.06 180 ASN A O 1
ATOM 1422 N N . ILE A 1 181 ? 39.887 8.280 -62.255 1.00 98.12 181 ILE A N 1
ATOM 1423 C CA . ILE A 1 181 ? 39.880 7.650 -63.585 1.00 98.12 181 ILE A CA 1
ATOM 1424 C C . ILE A 1 181 ? 39.767 8.722 -64.673 1.00 98.12 181 ILE A C 1
ATOM 1426 O O . ILE A 1 181 ? 40.616 8.778 -65.560 1.00 98.12 181 ILE A O 1
ATOM 1430 N N . ALA A 1 182 ? 38.780 9.617 -64.567 1.00 97.25 182 ALA A N 1
ATOM 1431 C CA . ALA A 1 182 ? 38.568 10.686 -65.542 1.00 97.25 182 ALA A CA 1
ATOM 1432 C C . ALA A 1 182 ? 39.785 11.622 -65.661 1.00 97.25 182 ALA A C 1
ATOM 1434 O O . ALA A 1 182 ? 40.147 12.034 -66.761 1.00 97.25 182 ALA A O 1
ATOM 1435 N N . GLN A 1 183 ? 40.455 11.930 -64.545 1.00 98.00 183 GLN A N 1
ATOM 1436 C CA . GLN A 1 183 ? 41.703 12.698 -64.549 1.00 98.00 183 GLN A CA 1
ATOM 1437 C C . GLN A 1 183 ? 42.827 11.968 -65.295 1.00 98.00 183 GLN A C 1
ATOM 1439 O O . GLN A 1 183 ? 43.535 12.593 -66.082 1.00 98.00 183 GLN A O 1
ATOM 1444 N N . SER A 1 184 ? 42.979 10.656 -65.092 1.00 97.56 184 SER A N 1
ATOM 1445 C CA . SER A 1 184 ? 43.981 9.859 -65.809 1.00 97.56 184 SER A CA 1
ATOM 1446 C C . SER A 1 184 ? 43.690 9.778 -67.311 1.00 97.56 184 SER A C 1
ATOM 1448 O O . SER A 1 184 ? 44.616 9.858 -68.119 1.00 97.56 184 SER A O 1
ATOM 1450 N N . GLU A 1 185 ? 42.424 9.619 -67.699 1.00 97.50 185 GLU A N 1
ATOM 1451 C CA . GLU A 1 185 ? 42.005 9.596 -69.105 1.00 97.50 185 GLU A CA 1
ATOM 1452 C C . GLU A 1 185 ? 42.228 10.951 -69.783 1.00 97.50 185 GLU A C 1
ATOM 1454 O O . GLU A 1 185 ? 42.721 10.997 -70.913 1.00 97.50 185 GLU A O 1
ATOM 1459 N N . LEU A 1 186 ? 41.920 12.049 -69.081 1.00 97.19 186 LEU A N 1
ATOM 1460 C CA . LEU A 1 186 ? 42.176 13.410 -69.546 1.00 97.19 186 LEU A CA 1
ATOM 1461 C C . LEU A 1 186 ? 43.670 13.630 -69.791 1.00 97.19 186 LEU A C 1
ATOM 1463 O O . LEU A 1 186 ? 44.037 14.022 -70.893 1.00 97.19 186 LEU A O 1
ATOM 1467 N N . GLN A 1 187 ? 44.531 13.287 -68.828 1.00 97.50 187 GLN A N 1
ATOM 1468 C CA . GLN A 1 187 ? 45.989 13.385 -68.986 1.00 97.50 187 GLN A CA 1
ATOM 1469 C C . GLN A 1 187 ? 46.501 12.563 -70.177 1.00 97.50 187 GLN A C 1
ATOM 1471 O O . GLN A 1 187 ? 47.378 12.999 -70.921 1.00 97.50 187 GLN A O 1
ATOM 1476 N N . GLN A 1 188 ? 45.945 11.369 -70.399 1.00 96.88 188 GLN A N 1
ATOM 1477 C CA . GLN A 1 188 ? 46.301 10.548 -71.556 1.00 96.88 188 GLN A CA 1
ATOM 1478 C C . GLN A 1 188 ? 45.806 11.156 -72.877 1.00 96.88 188 GLN A C 1
ATOM 1480 O O . GLN A 1 188 ? 46.434 10.962 -73.919 1.00 96.88 188 GLN A O 1
ATOM 1485 N N . SER A 1 189 ? 44.655 11.828 -72.871 1.00 96.56 189 SER A N 1
ATOM 1486 C CA . SER A 1 189 ? 44.132 12.543 -74.037 1.00 96.56 189 SER A CA 1
ATOM 1487 C C . SER A 1 189 ? 44.959 13.786 -74.352 1.00 96.56 189 SER A C 1
ATOM 1489 O O . SER A 1 189 ? 45.267 13.998 -75.520 1.00 96.56 189 SER A O 1
ATOM 1491 N N . GLU A 1 190 ? 45.341 14.570 -73.340 1.00 96.69 190 GLU A N 1
ATOM 1492 C CA . GLU A 1 190 ? 46.242 15.724 -73.478 1.00 96.69 190 GLU A CA 1
ATOM 1493 C C . GLU A 1 190 ? 47.571 15.285 -74.091 1.00 96.69 190 GLU A C 1
ATOM 1495 O O . GLU A 1 190 ? 47.952 15.787 -75.142 1.00 96.69 190 GLU A O 1
ATOM 1500 N N . LYS A 1 191 ? 48.195 14.235 -73.541 1.00 96.75 191 LYS A N 1
ATOM 1501 C CA . LYS A 1 191 ? 49.439 13.684 -74.092 1.00 96.75 191 LYS A CA 1
ATOM 1502 C C . LYS A 1 191 ? 49.310 13.267 -75.562 1.00 96.75 191 LYS A C 1
ATOM 1504 O O . LYS A 1 191 ? 50.201 13.531 -76.359 1.00 96.75 191 LYS A O 1
ATOM 1509 N N . ARG A 1 192 ? 48.206 12.606 -75.930 1.00 96.12 192 ARG A N 1
ATOM 1510 C CA . ARG A 1 192 ? 47.943 12.216 -77.326 1.00 96.12 192 ARG A CA 1
ATOM 1511 C C . ARG A 1 192 ? 47.759 13.431 -78.234 1.00 96.12 192 ARG A C 1
ATOM 1513 O O . ARG A 1 192 ? 48.208 13.387 -79.372 1.00 96.12 192 ARG A O 1
ATOM 1520 N N . ALA A 1 193 ? 47.094 14.480 -77.751 1.00 95.31 193 ALA A N 1
ATOM 1521 C CA . ALA A 1 193 ? 46.921 15.718 -78.501 1.00 95.31 193 ALA A CA 1
ATOM 1522 C C . ALA A 1 193 ? 48.274 16.403 -78.752 1.00 95.31 193 ALA A C 1
ATOM 1524 O O . ALA A 1 193 ? 48.559 16.753 -79.896 1.00 95.31 193 ALA A O 1
ATOM 1525 N N . ASP A 1 194 ? 49.128 16.497 -77.731 1.00 96.31 194 ASP A N 1
ATOM 1526 C CA . ASP A 1 194 ? 50.489 17.034 -77.859 1.00 96.31 194 ASP A CA 1
ATOM 1527 C C . ASP A 1 194 ? 51.314 16.225 -78.875 1.00 96.31 194 ASP A C 1
ATOM 1529 O O . ASP A 1 194 ? 51.865 16.791 -79.815 1.00 96.31 194 ASP A O 1
ATOM 1533 N N . GLU A 1 195 ? 51.303 14.888 -78.778 1.00 95.31 195 GLU A N 1
ATOM 1534 C CA . GLU A 1 195 ? 51.973 13.998 -79.742 1.00 95.31 195 GLU A CA 1
ATOM 1535 C C . GLU A 1 195 ? 51.460 14.201 -81.184 1.00 95.31 195 GLU A C 1
ATOM 1537 O O . GLU A 1 195 ? 52.237 14.133 -82.141 1.00 95.31 195 GLU A O 1
ATOM 1542 N N . THR A 1 196 ? 50.158 14.457 -81.372 1.00 94.81 196 THR A N 1
ATOM 1543 C CA . THR A 1 196 ? 49.606 14.759 -82.703 1.00 94.81 196 THR A CA 1
ATOM 1544 C C . THR A 1 196 ? 49.991 16.141 -83.216 1.00 94.81 196 THR A C 1
ATOM 1546 O O . THR A 1 196 ? 50.224 16.276 -84.415 1.00 94.81 196 THR A O 1
ATOM 1549 N N . LEU A 1 197 ? 50.077 17.150 -82.344 1.00 95.12 197 LEU A N 1
ATOM 1550 C CA . LEU A 1 197 ? 50.536 18.488 -82.720 1.00 95.12 197 LEU A CA 1
ATOM 1551 C C . LEU A 1 197 ? 52.005 18.448 -83.152 1.00 95.12 197 LEU A C 1
ATOM 1553 O O . LEU A 1 197 ? 52.317 18.925 -84.239 1.00 95.12 197 LEU A O 1
ATOM 1557 N N . ASP A 1 198 ? 52.864 17.761 -82.395 1.00 94.75 198 ASP A N 1
ATOM 1558 C CA . ASP A 1 198 ? 54.271 17.546 -82.758 1.00 94.75 198 ASP A CA 1
ATOM 1559 C C . ASP A 1 198 ? 54.414 16.844 -84.122 1.00 94.75 198 ASP A C 1
ATOM 1561 O O . ASP A 1 198 ? 55.275 17.187 -84.937 1.00 94.75 198 ASP A O 1
ATOM 1565 N N . ALA A 1 199 ? 53.561 15.851 -84.399 1.00 93.25 199 ALA A N 1
ATOM 1566 C CA . ALA A 1 199 ? 53.552 15.148 -85.681 1.00 93.25 199 ALA A CA 1
ATOM 1567 C C . ALA A 1 199 ? 53.107 16.048 -86.847 1.00 93.25 199 ALA A C 1
ATOM 1569 O O . ALA A 1 199 ? 53.675 15.958 -87.937 1.00 93.25 199 ALA A O 1
ATOM 1570 N N . ILE A 1 200 ? 52.111 16.912 -86.624 1.00 92.81 200 ILE A N 1
ATOM 1571 C CA . ILE A 1 200 ? 51.642 17.900 -87.604 1.00 92.81 200 ILE A CA 1
ATOM 1572 C C . ILE A 1 200 ? 52.741 18.926 -87.893 1.00 92.81 200 ILE A C 1
ATOM 1574 O O . ILE A 1 200 ? 53.042 19.168 -89.061 1.00 92.81 200 ILE A O 1
ATOM 1578 N N . ASP A 1 201 ? 53.382 19.474 -86.861 1.00 92.56 201 ASP A N 1
ATOM 1579 C CA . ASP A 1 201 ? 54.487 20.428 -87.008 1.00 92.56 201 ASP A CA 1
ATOM 1580 C C . ASP A 1 201 ? 55.649 19.812 -87.792 1.00 92.56 201 ASP A C 1
ATOM 1582 O O . ASP A 1 201 ? 56.187 20.425 -88.717 1.00 92.56 201 ASP A O 1
ATOM 1586 N N . LYS A 1 202 ? 55.990 18.553 -87.492 1.00 91.62 202 LYS A N 1
ATOM 1587 C CA . LYS A 1 202 ? 56.989 17.800 -88.252 1.00 91.62 202 LYS A CA 1
ATOM 1588 C C . LYS A 1 202 ? 56.597 17.644 -89.725 1.00 91.62 202 LYS A C 1
ATOM 1590 O O . LYS A 1 202 ? 57.433 17.882 -90.594 1.00 91.62 202 LYS A O 1
ATOM 1595 N N . TRP A 1 203 ? 55.350 17.270 -90.013 1.00 90.12 203 TRP A N 1
ATOM 1596 C CA . TRP A 1 203 ? 54.867 17.111 -91.388 1.00 90.12 203 TRP A CA 1
ATOM 1597 C C . TRP A 1 203 ? 54.868 18.437 -92.162 1.00 90.12 203 TRP A C 1
ATOM 1599 O O . TRP A 1 203 ? 55.276 18.477 -93.319 1.00 90.12 203 TRP A O 1
ATOM 1609 N N . HIS A 1 204 ? 54.480 19.542 -91.519 1.00 84.81 204 HIS A N 1
ATOM 1610 C CA . HIS A 1 204 ? 54.559 20.875 -92.119 1.00 84.81 204 HIS A CA 1
ATOM 1611 C C . HIS A 1 204 ? 55.996 21.276 -92.469 1.00 84.81 204 HIS A C 1
ATOM 1613 O O . HIS A 1 204 ? 56.225 21.830 -93.543 1.00 84.81 204 HIS A O 1
ATOM 1619 N N . LEU A 1 205 ? 56.966 20.975 -91.602 1.00 84.56 205 LEU A N 1
ATOM 1620 C CA . LEU A 1 205 ? 58.384 21.211 -91.888 1.00 84.56 205 LEU A CA 1
ATOM 1621 C C . LEU A 1 205 ? 58.890 20.355 -93.060 1.00 84.56 205 LEU A C 1
ATOM 1623 O O . LEU A 1 205 ? 59.652 20.848 -93.889 1.00 84.56 205 LEU A O 1
ATOM 1627 N N . GLU A 1 206 ? 58.469 19.089 -93.145 1.00 83.31 206 GLU A N 1
ATOM 1628 C CA . GLU A 1 206 ? 58.794 18.204 -94.273 1.00 83.31 206 GLU A CA 1
ATOM 1629 C C . GLU A 1 206 ? 58.208 18.737 -95.591 1.00 83.31 206 GLU A C 1
ATOM 1631 O O . GLU A 1 206 ? 58.932 18.842 -96.578 1.00 83.31 206 GLU A O 1
ATOM 1636 N N . PHE A 1 207 ? 56.945 19.174 -95.592 1.00 78.25 207 PHE A N 1
ATOM 1637 C CA . PHE A 1 207 ? 56.281 19.739 -96.771 1.00 78.25 207 PHE A CA 1
ATOM 1638 C C . PHE A 1 207 ? 56.962 21.018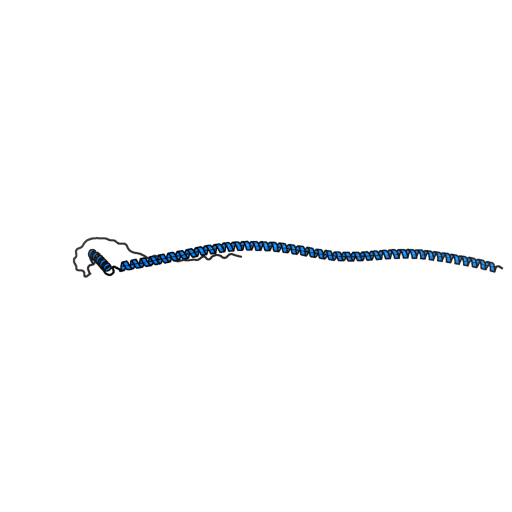 -97.292 1.00 78.25 207 PHE A C 1
ATOM 1640 O O . PHE A 1 207 ? 57.168 21.157 -98.494 1.00 78.25 207 PHE A O 1
ATOM 1647 N N . ILE A 1 208 ? 57.356 21.940 -96.402 1.00 75.38 208 ILE A N 1
ATOM 1648 C CA . ILE A 1 208 ? 58.068 23.173 -96.792 1.00 75.38 208 ILE A CA 1
ATOM 1649 C C . ILE A 1 208 ? 59.417 22.845 -97.450 1.00 75.38 208 ILE A C 1
ATOM 1651 O O . ILE A 1 208 ? 59.757 23.429 -98.477 1.00 75.38 208 ILE A O 1
ATOM 1655 N N . ASN A 1 209 ? 60.165 21.881 -96.903 1.00 68.88 209 ASN A N 1
ATOM 1656 C CA . ASN A 1 209 ? 61.438 21.450 -97.490 1.00 68.88 209 ASN A CA 1
ATOM 1657 C C . ASN A 1 209 ? 61.259 20.798 -98.872 1.00 68.88 209 ASN A C 1
ATOM 1659 O O . ASN A 1 209 ? 62.125 20.936 -99.738 1.00 68.88 209 ASN A O 1
ATOM 1663 N N . GLU A 1 210 ? 60.157 20.077 -99.094 1.00 65.12 210 GLU A N 1
ATOM 1664 C CA . GLU A 1 210 ? 59.849 19.493 -100.402 1.00 65.12 210 GLU A CA 1
ATOM 1665 C C . GLU A 1 210 ? 59.495 20.571 -101.442 1.00 65.12 210 GLU A C 1
ATOM 1667 O O . GLU A 1 210 ? 59.980 20.494 -102.571 1.00 65.12 210 GLU A O 1
ATOM 1672 N N . ASP A 1 211 ? 58.741 21.611 -101.073 1.00 60.00 211 ASP A N 1
ATOM 1673 C CA . ASP A 1 211 ? 58.337 22.708 -101.975 1.00 60.00 211 ASP A CA 1
ATOM 1674 C C . ASP A 1 211 ? 59.534 23.588 -102.417 1.00 60.00 211 ASP A C 1
ATOM 1676 O O . ASP A 1 211 ? 59.621 24.041 -103.567 1.00 60.00 211 ASP A O 1
ATOM 1680 N N . GLU A 1 212 ? 60.546 23.750 -101.554 1.00 58.56 212 GLU A N 1
ATOM 1681 C CA . GLU A 1 212 ? 61.826 24.382 -101.922 1.00 58.56 212 GLU A CA 1
ATOM 1682 C C . GLU A 1 212 ? 62.630 23.551 -102.945 1.00 58.56 212 GLU A C 1
ATOM 1684 O O . GLU A 1 212 ? 63.382 24.106 -103.755 1.00 58.56 212 GLU A O 1
ATOM 1689 N N . CYS A 1 213 ? 62.438 22.228 -102.975 1.00 54.28 213 CYS A N 1
ATOM 1690 C CA . CYS A 1 213 ? 63.104 21.326 -103.918 1.00 54.28 213 CYS A CA 1
ATOM 1691 C C . CYS A 1 213 ? 62.502 21.408 -105.334 1.00 54.28 213 CYS A C 1
ATOM 1693 O O . CYS A 1 213 ? 63.231 21.321 -106.324 1.00 54.28 213 CYS A O 1
ATOM 1695 N N . TRP A 1 214 ? 61.192 21.653 -105.448 1.00 53.66 214 TRP A N 1
ATOM 1696 C CA . TRP A 1 214 ? 60.515 21.872 -106.736 1.00 53.66 214 TRP A CA 1
ATOM 1697 C C . TRP A 1 214 ? 60.726 23.279 -107.306 1.00 53.66 214 TRP A C 1
ATOM 1699 O O . TRP A 1 214 ? 60.627 23.466 -108.515 1.00 53.66 214 TRP A O 1
ATOM 1709 N N . SER A 1 215 ? 61.083 24.252 -106.466 1.00 55.06 215 SER A N 1
ATOM 1710 C CA . SER A 1 215 ? 61.373 25.636 -106.879 1.00 55.06 215 SER A CA 1
ATOM 1711 C C . SER A 1 215 ? 62.762 25.825 -107.519 1.00 55.06 215 SER A C 1
ATOM 1713 O O . SER A 1 215 ? 63.093 26.928 -107.953 1.00 55.06 215 SER A O 1
ATOM 1715 N N . SER A 1 216 ? 63.583 24.767 -107.568 1.00 52.94 216 SER A N 1
ATOM 1716 C CA . SER A 1 216 ? 64.950 24.771 -108.125 1.00 52.94 216 SER A CA 1
ATOM 1717 C C . SER A 1 216 ? 65.093 24.012 -109.459 1.00 52.94 216 SER A C 1
ATOM 1719 O O . SER A 1 216 ? 66.216 23.724 -109.881 1.00 52.94 216 SER A O 1
ATOM 1721 N N . ILE A 1 217 ? 63.974 23.693 -110.121 1.00 49.28 217 ILE A N 1
ATOM 1722 C CA . ILE A 1 217 ? 63.908 23.178 -111.504 1.00 49.28 217 ILE A CA 1
ATOM 1723 C C . ILE A 1 217 ? 63.370 24.283 -112.413 1.00 49.28 217 ILE A C 1
ATOM 1725 O O . ILE A 1 217 ? 63.963 24.482 -113.498 1.00 49.28 217 ILE A O 1
#

Radius of gyration: 76.35 Å; chains: 1; bounding box: 124×36×232 Å

Sequence (217 aa):
MPLPSAPSVSSSSKREAESSPCHESSSSIDSGLFISPSPYPELPSPRAIKRRKIELYEEFAAKDPDLLRSRCKAIEQKLDQIMFEADREEASLHSAVESLKSVNKALQDAQRLQYTAMEAVETAMRTRIDVSNDIIEMSNMLRNLRKIHSLQDVITKRDDKKKAVEERQSAVEKLQNDLNIAQSELQQSEKRADETLDAIDKWHLEFINEDECWSSI

Foldseek 3Di:
DDDDDDDDDDDDDDDDDDDDDDDDDDDDDDDDDDDDDDPDDPDDDPVRVVVVVVVVVVVVCVVCVCPVVVVVVVVVVVVVVVVVVVVVVVVVVVVVVVVVVVVVVVVVVVVVVVVVVVVVVVVVVVVVVVVVVVVVVVVVVVVVVVVVVVVVVVVVVVVVVVVVVVVVVVVVVVVVVVVVVVVVVVVVVVVVVVVVVVVVVVVVVVVVVVVVVVVVD